Protein AF-A0A0C9YYK8-F1 (afdb_monomer)

Organism: NCBI:txid765257

Sequence (210 aa):
LQDVWISPSAGEMPQWLEDSAVHNGICVLLKCNQCCEEQWCLGVEADNMCQLFGIELCAVELVLQQSENSPFFLLLQHHHEAMQNLMGHWPTPLASTVHYANQASEALSLAKSLSGVSLMRELHWLEPVICSWPSDDLTDNEEDSSAFNKIRSPEEGVQELNEVLLGDVLEGDDTNDKEGEIEDQRVILPVVTLLWQLPHVRPTHNIHML

Nearest PDB structures (foldseek):
  6h2d-assembly1_R  TM=3.307E-01  e=6.887E+00  Aeromonas hydrophila subsp. hydrophila AL09-71

Mean predicted aligned error: 20.4 Å

Radius of gyration: 39.91 Å; Cα contacts (8 Å, |Δi|>4): 68; chains: 1; bounding box: 109×67×91 Å

Secondary structure (DSSP, 8-state):
------PPPSSPPPHHHH-HHHHHHHHHHHHHHHHHHHHHHHHHHHHHHHHHHHHHHHHHHHHHH-GGGGGGHHHHHHHHHHHHHHHTT---SSS-HHHHHHHHHHHHHHHHHHS--------PPPPP-------------------------------------TT-----------------------------PPP----PPP----

Solvent-accessible surface area (backbone atoms only — not comparable to full-atom values): 14316 Å² total; per-residue (Å²): 136,84,85,82,79,84,72,85,72,97,62,85,77,56,64,64,80,68,37,65,68,50,44,50,52,52,51,50,53,51,51,52,53,49,49,55,50,49,53,50,53,52,46,54,49,35,53,50,53,47,51,50,52,21,54,53,51,17,51,51,51,23,50,70,70,40,82,85,44,62,93,48,44,68,60,50,49,53,50,51,53,50,52,59,54,44,60,76,69,66,52,41,100,80,34,46,58,65,58,52,52,50,34,49,54,50,16,54,53,48,18,58,68,67,54,67,72,64,73,79,74,83,81,73,86,74,82,83,80,83,78,80,73,82,80,83,83,74,78,89,76,94,82,83,88,78,90,78,88,84,91,81,87,90,88,86,89,86,79,94,72,92,76,81,75,91,74,89,85,77,83,84,78,92,81,80,94,74,96,69,88,79,77,79,79,76,78,83,69,83,87,74,87,79,82,86,73,81,80,82,77,74,82,78,78,90,81,80,92,129

Structure (mmCIF, N/CA/C/O backbone):
data_AF-A0A0C9YYK8-F1
#
_entry.id   AF-A0A0C9YYK8-F1
#
loop_
_atom_site.group_PDB
_atom_site.id
_atom_site.type_symbol
_atom_site.label_atom_id
_atom_site.label_alt_id
_atom_site.label_comp_id
_atom_site.label_asym_id
_atom_site.label_entity_id
_atom_site.label_seq_id
_atom_site.pdbx_PDB_ins_code
_atom_site.Cartn_x
_atom_site.Cartn_y
_atom_site.Cartn_z
_atom_site.occupancy
_atom_site.B_iso_or_equiv
_atom_site.auth_seq_id
_atom_site.auth_comp_id
_atom_site.auth_asym_id
_atom_site.auth_atom_id
_atom_site.pdbx_PDB_model_num
ATOM 1 N N . LEU A 1 1 ? 32.207 -17.289 -1.094 1.00 64.12 1 LEU A N 1
ATOM 2 C CA . LEU A 1 1 ? 32.017 -16.515 -2.340 1.00 64.12 1 LEU A CA 1
ATOM 3 C C . LEU A 1 1 ? 33.017 -17.056 -3.345 1.00 64.12 1 LEU A C 1
ATOM 5 O O . LEU A 1 1 ? 34.185 -17.159 -2.995 1.00 64.12 1 LEU A O 1
ATOM 9 N N . GLN A 1 2 ? 32.548 -17.534 -4.495 1.00 53.50 2 GLN A N 1
ATOM 10 C CA . GLN A 1 2 ? 33.413 -18.079 -5.539 1.00 53.50 2 GLN A CA 1
ATOM 11 C C . GLN A 1 2 ? 33.757 -16.932 -6.491 1.00 53.50 2 GLN A C 1
ATOM 13 O O . GLN A 1 2 ? 32.860 -16.406 -7.147 1.00 53.50 2 GLN A O 1
ATOM 18 N N . ASP A 1 3 ? 35.025 -16.534 -6.550 1.00 74.31 3 ASP A N 1
ATOM 19 C CA . ASP A 1 3 ? 35.468 -15.527 -7.512 1.00 74.31 3 ASP A CA 1
ATOM 20 C C . ASP A 1 3 ? 35.415 -16.124 -8.922 1.00 74.31 3 ASP A C 1
ATOM 22 O O . ASP A 1 3 ? 36.097 -17.107 -9.233 1.00 74.31 3 ASP A O 1
ATOM 26 N N . VAL A 1 4 ? 34.568 -15.551 -9.776 1.00 73.94 4 VAL A N 1
ATOM 27 C CA . VAL A 1 4 ? 34.503 -15.899 -11.196 1.00 73.94 4 VAL A CA 1
ATOM 28 C C . VAL A 1 4 ? 35.597 -15.112 -11.910 1.00 73.94 4 VAL A C 1
ATOM 30 O O . VAL A 1 4 ? 35.447 -13.926 -12.196 1.00 73.94 4 VAL A O 1
ATOM 33 N N . TRP A 1 5 ? 36.723 -15.767 -12.181 1.00 71.62 5 TRP A N 1
ATOM 34 C CA . TRP A 1 5 ? 37.818 -15.177 -12.949 1.00 71.6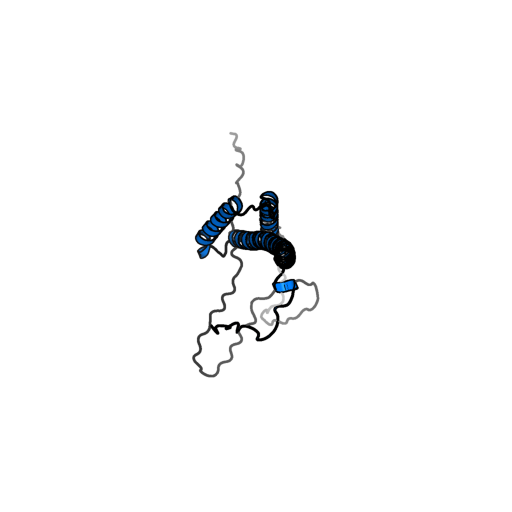2 5 TRP A CA 1
ATOM 35 C C . TRP A 1 5 ? 37.471 -15.202 -14.440 1.00 71.62 5 TRP A C 1
ATOM 37 O O . TRP A 1 5 ? 37.359 -16.272 -15.041 1.00 71.62 5 TRP A O 1
ATOM 47 N N . ILE A 1 6 ? 37.319 -14.028 -15.056 1.00 79.81 6 ILE A N 1
ATOM 48 C CA . ILE A 1 6 ? 37.138 -13.914 -16.507 1.00 79.81 6 ILE A CA 1
ATOM 49 C C . ILE A 1 6 ? 38.526 -14.009 -17.148 1.00 79.81 6 ILE A C 1
ATOM 51 O O . ILE A 1 6 ? 39.311 -13.064 -17.104 1.00 79.81 6 ILE A O 1
ATOM 55 N N . SER A 1 7 ? 38.863 -15.179 -17.693 1.00 79.62 7 SER A N 1
ATOM 56 C CA . SER A 1 7 ? 40.108 -15.360 -18.447 1.00 79.62 7 SER A CA 1
ATOM 57 C C . SER A 1 7 ? 39.962 -14.746 -19.848 1.00 79.62 7 SER A C 1
ATOM 59 O O . SER A 1 7 ? 38.932 -14.982 -20.485 1.00 79.62 7 SER A O 1
ATOM 61 N N . PRO A 1 8 ? 40.953 -13.987 -20.358 1.00 73.50 8 PRO A N 1
ATOM 62 C CA . PRO A 1 8 ? 40.907 -13.439 -21.712 1.00 73.50 8 PRO A CA 1
ATOM 63 C C . PRO A 1 8 ? 40.740 -14.554 -22.751 1.00 73.50 8 PRO A C 1
ATOM 65 O O . PRO A 1 8 ? 41.475 -15.543 -22.732 1.00 73.50 8 PRO A O 1
ATOM 68 N N . SER A 1 9 ? 39.779 -14.409 -23.664 1.00 75.56 9 SER A N 1
ATOM 69 C CA . SER A 1 9 ? 39.602 -15.354 -24.768 1.00 75.56 9 SER A CA 1
ATOM 70 C C . SER A 1 9 ? 40.755 -15.230 -25.763 1.00 75.56 9 SER A C 1
ATOM 72 O O . SER A 1 9 ? 41.094 -14.125 -26.173 1.00 75.56 9 SER A O 1
ATOM 74 N N . ALA A 1 10 ? 41.319 -16.352 -26.212 1.00 77.44 10 ALA A N 1
ATOM 75 C CA . ALA A 1 10 ? 42.445 -16.381 -27.154 1.00 77.44 10 ALA A CA 1
ATOM 76 C C . ALA A 1 10 ? 42.080 -16.033 -28.622 1.00 77.44 10 ALA A C 1
ATOM 78 O O . ALA A 1 10 ? 42.894 -16.254 -29.516 1.00 77.44 10 ALA A O 1
ATOM 79 N N . GLY A 1 11 ? 40.866 -15.538 -28.888 1.00 82.00 11 GLY A N 1
ATOM 80 C CA . GLY A 1 11 ? 40.361 -15.210 -30.228 1.00 82.00 11 GLY A CA 1
ATOM 81 C C . GLY A 1 11 ? 40.146 -13.710 -30.441 1.00 82.00 11 GLY A C 1
ATOM 82 O O . GLY A 1 11 ? 40.230 -12.929 -29.494 1.00 82.00 11 GLY A O 1
ATOM 83 N N . GLU A 1 12 ? 39.848 -13.319 -31.685 1.00 83.56 12 GLU A N 1
ATOM 84 C CA . GLU A 1 12 ? 39.420 -11.951 -32.005 1.00 83.56 12 GLU A CA 1
ATOM 85 C C . GLU A 1 12 ? 38.168 -11.583 -31.199 1.00 83.5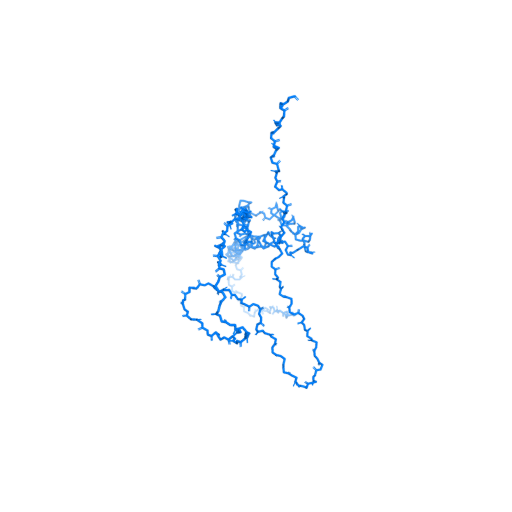6 12 GLU A C 1
ATOM 87 O O . GLU A 1 12 ? 37.235 -12.383 -31.062 1.00 83.56 12 GLU A O 1
ATOM 92 N N . MET A 1 13 ? 38.162 -10.374 -30.634 1.00 81.94 13 MET A N 1
ATOM 93 C CA . MET A 1 13 ? 37.038 -9.894 -29.843 1.00 81.94 13 MET A CA 1
ATOM 94 C C . MET A 1 13 ? 35.824 -9.692 -30.761 1.00 81.94 13 MET A C 1
ATOM 96 O O . MET A 1 13 ? 35.967 -9.099 -31.831 1.00 81.94 13 MET A O 1
ATOM 100 N N . PRO A 1 14 ? 34.623 -10.170 -30.391 1.00 84.94 14 PRO A N 1
ATOM 101 C CA . PRO A 1 14 ? 33.441 -9.934 -31.204 1.00 84.94 14 PRO A CA 1
ATOM 102 C C . PRO A 1 14 ? 33.202 -8.433 -31.401 1.00 84.94 14 PRO A C 1
ATOM 104 O O . PRO A 1 14 ? 33.268 -7.667 -30.442 1.00 84.94 14 PRO A O 1
ATOM 107 N N . GLN A 1 15 ? 32.839 -8.017 -32.617 1.00 80.69 15 GLN A N 1
ATOM 108 C CA . GLN A 1 15 ? 32.632 -6.596 -32.944 1.00 80.69 15 GLN A CA 1
ATOM 109 C C . GLN A 1 15 ? 31.575 -5.911 -32.062 1.00 80.69 15 GLN A C 1
ATOM 111 O O . GLN A 1 15 ? 31.699 -4.730 -31.766 1.00 80.69 15 GLN A O 1
ATOM 116 N N . TRP A 1 16 ? 30.564 -6.646 -31.583 1.00 82.75 16 TRP A N 1
ATOM 117 C CA . TRP A 1 16 ? 29.554 -6.111 -30.658 1.00 82.75 16 TRP A CA 1
ATOM 118 C C . TRP A 1 16 ? 30.108 -5.794 -29.259 1.00 82.75 16 TRP A C 1
ATOM 120 O O . TRP A 1 16 ? 29.496 -5.021 -28.525 1.00 82.75 16 TRP A O 1
ATOM 130 N N . LEU A 1 17 ? 31.239 -6.403 -28.890 1.00 81.81 17 LEU A N 1
ATOM 131 C CA . LEU A 1 17 ? 31.940 -6.181 -27.627 1.00 81.81 17 LEU A CA 1
ATOM 132 C C . LEU A 1 17 ? 33.029 -5.100 -27.762 1.00 81.81 17 LEU A C 1
ATOM 134 O O . LEU A 1 17 ? 33.383 -4.464 -26.775 1.00 81.81 17 LEU A O 1
ATOM 138 N N . GLU A 1 18 ? 33.538 -4.876 -28.977 1.00 87.44 18 GLU A N 1
ATOM 139 C CA . GLU A 1 18 ? 34.522 -3.831 -29.288 1.00 87.44 18 GLU A CA 1
ATOM 140 C C . GLU A 1 18 ? 33.872 -2.470 -29.597 1.00 87.44 18 GLU A C 1
ATOM 142 O O . GLU A 1 18 ? 34.389 -1.425 -29.196 1.00 87.44 18 GLU A O 1
ATOM 147 N N . ASP A 1 19 ? 32.718 -2.461 -30.273 1.00 92.56 19 ASP A N 1
ATOM 148 C CA . ASP A 1 19 ? 32.016 -1.229 -30.625 1.00 92.56 19 ASP A CA 1
ATOM 149 C C . ASP A 1 19 ? 31.323 -0.602 -29.404 1.00 92.56 19 ASP A C 1
ATOM 151 O O . ASP A 1 19 ? 30.290 -1.066 -28.909 1.00 92.56 19 ASP A O 1
ATOM 155 N N . SER A 1 20 ? 31.872 0.528 -28.955 1.00 91.38 20 SER A N 1
ATOM 156 C CA . SER A 1 20 ? 31.316 1.324 -27.858 1.00 91.38 20 SER A CA 1
ATOM 157 C C . SER A 1 20 ? 29.855 1.744 -28.074 1.00 91.38 20 SER A C 1
ATOM 159 O O . SER A 1 20 ? 29.106 1.849 -27.103 1.00 91.38 20 SER A O 1
ATOM 161 N N . ALA A 1 21 ? 29.415 1.960 -29.319 1.00 94.25 21 ALA A N 1
ATOM 162 C CA . ALA A 1 21 ? 28.035 2.322 -29.622 1.00 94.25 21 ALA A CA 1
ATOM 163 C C . ALA A 1 21 ? 27.086 1.139 -29.394 1.00 94.25 21 ALA A C 1
ATOM 165 O O . ALA A 1 21 ? 26.013 1.323 -28.816 1.00 94.25 21 ALA A O 1
ATOM 166 N N . VAL A 1 22 ? 27.502 -0.076 -29.772 1.00 92.75 22 VAL A N 1
ATOM 167 C CA . VAL A 1 22 ? 26.740 -1.308 -29.518 1.00 92.75 22 VAL A CA 1
ATOM 168 C C . VAL A 1 22 ? 26.657 -1.581 -28.019 1.00 92.75 22 VAL A C 1
ATOM 170 O O . VAL A 1 22 ? 25.561 -1.804 -27.502 1.00 92.75 22 VAL A O 1
ATOM 173 N N . HIS A 1 23 ? 27.775 -1.467 -27.297 1.00 91.62 23 HIS A N 1
ATOM 174 C CA . HIS A 1 23 ? 27.793 -1.621 -25.842 1.00 91.62 23 HIS A CA 1
ATOM 175 C C . HIS A 1 23 ? 26.871 -0.606 -25.151 1.00 91.62 23 HIS A C 1
ATOM 177 O O . HIS A 1 23 ? 26.051 -0.974 -24.310 1.00 91.62 23 HIS A O 1
ATOM 183 N N . ASN A 1 24 ? 26.937 0.667 -25.552 1.00 94.62 24 ASN A N 1
ATOM 184 C CA . ASN A 1 24 ? 26.049 1.702 -25.027 1.00 94.62 24 ASN A CA 1
ATOM 185 C C . ASN A 1 24 ? 24.577 1.395 -25.325 1.00 94.62 24 ASN A C 1
ATOM 187 O O . ASN A 1 24 ? 23.742 1.546 -24.435 1.00 94.62 24 ASN A O 1
ATOM 191 N N . GLY A 1 25 ? 24.257 0.919 -26.532 1.00 95.56 25 GLY A N 1
ATOM 192 C CA . GLY A 1 25 ? 22.906 0.489 -26.895 1.00 95.56 25 GLY A CA 1
ATOM 193 C C . GLY A 1 25 ? 22.384 -0.637 -25.998 1.00 95.56 25 GLY A C 1
ATOM 194 O O . GLY A 1 25 ? 21.277 -0.533 -25.468 1.00 95.56 25 GLY A O 1
ATOM 195 N N . ILE A 1 26 ? 23.199 -1.671 -25.757 1.00 93.50 26 ILE A N 1
ATOM 196 C CA . ILE A 1 26 ? 22.863 -2.784 -24.853 1.00 93.50 26 ILE A CA 1
ATOM 197 C C . ILE A 1 26 ? 22.661 -2.271 -23.423 1.00 93.50 26 ILE A C 1
ATOM 199 O O . ILE A 1 26 ? 21.654 -2.587 -22.793 1.00 93.50 26 ILE A O 1
ATOM 203 N N . CYS A 1 27 ? 23.574 -1.441 -22.912 1.00 94.25 27 CYS A N 1
ATOM 204 C CA . CYS A 1 27 ? 23.451 -0.873 -21.571 1.00 94.25 27 CYS A CA 1
ATOM 205 C C . CYS A 1 27 ? 22.190 -0.019 -21.409 1.00 94.25 27 CYS A C 1
ATOM 207 O O . CYS A 1 27 ? 21.541 -0.096 -20.368 1.00 94.25 27 CYS A O 1
ATOM 209 N N . VAL A 1 28 ? 21.840 0.800 -22.405 1.00 97.69 28 VAL A N 1
ATOM 210 C CA . VAL A 1 28 ? 20.614 1.611 -22.376 1.00 97.69 28 VAL A CA 1
ATOM 211 C C . VAL A 1 28 ? 19.382 0.712 -22.362 1.00 97.69 28 VAL A C 1
ATOM 213 O O . VAL A 1 28 ? 18.516 0.912 -21.516 1.00 97.69 28 VAL A O 1
ATOM 216 N N . LEU A 1 29 ? 19.328 -0.312 -23.220 1.00 97.44 29 LEU A N 1
ATOM 217 C CA . LEU A 1 29 ? 18.216 -1.264 -23.251 1.00 97.44 29 LEU A CA 1
ATOM 218 C C . LEU A 1 29 ? 18.038 -1.978 -21.902 1.00 97.44 29 LEU A C 1
ATOM 220 O O . LEU A 1 29 ? 16.928 -2.036 -21.379 1.00 97.44 29 LEU A O 1
ATOM 224 N N . LEU A 1 30 ? 19.129 -2.478 -21.315 1.00 97.25 30 LEU A N 1
ATOM 225 C CA . LEU A 1 30 ? 19.094 -3.141 -20.009 1.00 97.25 30 LEU A CA 1
ATOM 226 C C . LEU A 1 30 ? 18.636 -2.189 -18.898 1.00 97.25 30 LEU A C 1
ATOM 228 O O . LEU A 1 30 ? 17.808 -2.574 -18.078 1.00 97.25 30 LEU A O 1
ATOM 232 N N . LYS A 1 31 ? 19.106 -0.935 -18.902 1.00 97.62 31 LYS A N 1
ATOM 233 C CA . LYS A 1 31 ? 18.651 0.090 -17.949 1.00 97.62 31 LYS A CA 1
ATOM 234 C C . LYS A 1 31 ? 17.166 0.405 -18.101 1.00 97.62 31 LYS A C 1
ATOM 236 O O . LYS A 1 31 ? 16.489 0.581 -17.094 1.00 97.62 31 LYS A O 1
ATOM 241 N N . CYS A 1 32 ? 16.656 0.478 -19.330 1.00 97.81 32 CYS A N 1
ATOM 242 C CA . CYS A 1 32 ? 15.228 0.668 -19.575 1.00 97.81 32 CYS A CA 1
ATOM 243 C C . CYS A 1 32 ? 14.413 -0.499 -19.009 1.00 97.81 32 CYS A C 1
ATOM 245 O O . CYS A 1 32 ? 13.467 -0.258 -18.266 1.00 97.81 32 CYS A O 1
ATOM 247 N N . ASN A 1 33 ? 14.819 -1.740 -19.289 1.00 97.88 33 ASN A N 1
ATOM 248 C CA . ASN A 1 33 ? 14.138 -2.927 -18.768 1.00 97.88 33 ASN A CA 1
ATOM 249 C C . ASN A 1 33 ? 14.149 -2.961 -17.235 1.00 97.88 33 ASN A C 1
ATOM 251 O O . ASN A 1 33 ? 13.101 -3.151 -16.626 1.00 97.88 33 ASN A O 1
ATOM 255 N N . GLN A 1 34 ? 15.305 -2.700 -16.621 1.00 97.88 34 GLN A N 1
ATOM 256 C CA . GLN A 1 34 ? 15.437 -2.656 -15.167 1.00 97.88 34 GLN A CA 1
ATOM 257 C C . GLN A 1 34 ? 14.584 -1.543 -14.547 1.00 97.88 34 GLN A C 1
ATOM 259 O O . GLN A 1 34 ? 13.977 -1.746 -13.505 1.00 97.88 34 GLN A O 1
ATOM 264 N N . CYS A 1 35 ? 14.497 -0.373 -15.186 1.00 97.75 35 CYS A N 1
ATOM 265 C CA . CYS A 1 35 ? 13.631 0.711 -14.722 1.00 97.75 35 CYS A CA 1
ATOM 266 C C . CYS A 1 35 ? 12.151 0.302 -14.748 1.00 97.75 35 CYS A C 1
ATOM 268 O O . CYS A 1 35 ? 11.425 0.582 -13.798 1.00 97.75 35 CYS A O 1
ATOM 270 N N . CYS A 1 36 ? 11.704 -0.386 -15.803 1.00 97.12 36 CYS A N 1
ATOM 271 C CA . CYS A 1 36 ? 10.336 -0.900 -15.883 1.00 97.12 36 CYS A CA 1
ATOM 272 C C . CYS A 1 36 ? 10.049 -1.960 -14.812 1.00 97.12 36 CYS A C 1
ATOM 274 O O . CYS A 1 36 ? 8.990 -1.920 -14.190 1.00 97.12 36 CYS A O 1
ATOM 276 N N . GLU A 1 37 ? 10.985 -2.884 -14.590 1.00 98.19 37 GLU A N 1
ATOM 277 C CA . GLU A 1 37 ? 10.879 -3.896 -13.537 1.00 98.19 37 GLU A CA 1
ATOM 278 C C . GLU A 1 37 ? 10.807 -3.248 -12.151 1.00 98.19 37 GLU A C 1
ATOM 280 O O . GLU A 1 37 ? 9.889 -3.533 -11.391 1.00 98.19 37 GLU A O 1
ATOM 285 N N . GLU A 1 38 ? 11.704 -2.306 -11.859 1.00 97.50 38 GLU A N 1
ATOM 286 C CA . GLU A 1 38 ? 11.733 -1.591 -10.583 1.00 97.50 38 GLU A CA 1
ATOM 287 C C . GLU A 1 38 ? 10.440 -0.802 -10.349 1.00 97.50 38 GLU A C 1
ATOM 289 O O . GLU A 1 38 ? 9.871 -0.854 -9.265 1.00 97.50 38 GLU A O 1
ATOM 294 N N . GLN A 1 39 ? 9.921 -0.109 -11.367 1.00 96.81 39 GLN A N 1
ATOM 295 C CA . GLN A 1 39 ? 8.640 0.596 -11.258 1.00 96.81 39 GLN A CA 1
ATOM 296 C C . GLN A 1 39 ? 7.486 -0.350 -10.932 1.00 96.81 39 GLN A C 1
ATOM 298 O O . GLN A 1 39 ? 6.625 -0.008 -10.121 1.00 96.81 39 GLN A O 1
ATOM 303 N N . TRP A 1 40 ? 7.464 -1.528 -11.553 1.00 97.38 40 TRP A N 1
ATOM 304 C CA . TRP A 1 40 ? 6.453 -2.535 -11.269 1.00 97.38 40 TRP A CA 1
ATOM 305 C C . TRP A 1 40 ? 6.590 -3.076 -9.840 1.00 97.38 40 TRP A C 1
ATOM 307 O O . TRP A 1 40 ? 5.605 -3.083 -9.103 1.00 97.38 40 TRP A O 1
ATOM 317 N N . CYS A 1 41 ? 7.805 -3.438 -9.419 1.00 97.69 41 CYS A N 1
ATOM 318 C CA . CYS A 1 41 ? 8.092 -3.903 -8.061 1.00 97.69 41 CYS A CA 1
ATOM 319 C C . CYS A 1 41 ? 7.698 -2.863 -7.005 1.00 97.69 41 CYS A C 1
ATOM 321 O O . CYS A 1 41 ? 7.033 -3.202 -6.031 1.00 97.69 41 CYS A O 1
ATOM 323 N N . LEU A 1 42 ? 8.045 -1.590 -7.217 1.00 96.75 42 LEU A N 1
ATOM 324 C CA . LEU A 1 42 ? 7.675 -0.497 -6.317 1.00 96.75 42 LEU A CA 1
ATOM 325 C C . LEU A 1 42 ? 6.160 -0.279 -6.258 1.00 96.75 42 LEU A C 1
ATOM 327 O O . LEU A 1 42 ? 5.644 0.077 -5.202 1.00 96.75 42 LEU A O 1
ATOM 331 N N . GLY A 1 43 ? 5.449 -0.483 -7.371 1.00 96.25 43 GLY A N 1
ATOM 332 C CA . GLY A 1 43 ? 3.986 -0.438 -7.398 1.00 96.25 43 GLY A CA 1
ATOM 333 C C . GLY A 1 43 ? 3.374 -1.527 -6.521 1.00 96.25 43 GLY A C 1
ATOM 334 O O . GLY A 1 43 ? 2.578 -1.227 -5.637 1.00 96.25 43 GLY A O 1
ATOM 335 N N . VAL A 1 44 ? 3.819 -2.772 -6.707 1.00 96.88 44 VAL A N 1
ATOM 336 C CA . VAL A 1 44 ? 3.381 -3.916 -5.890 1.00 96.88 44 VAL A CA 1
ATOM 337 C C . VAL A 1 44 ? 3.701 -3.696 -4.410 1.00 96.88 44 VAL A C 1
ATOM 339 O O . VAL A 1 44 ? 2.859 -3.949 -3.554 1.00 96.88 44 VAL A O 1
ATOM 342 N N . GLU A 1 45 ? 4.894 -3.191 -4.096 1.00 97.06 45 GLU A N 1
ATOM 343 C CA . GLU A 1 45 ? 5.292 -2.911 -2.716 1.00 97.06 45 GLU A CA 1
ATOM 344 C C . GLU A 1 45 ? 4.430 -1.811 -2.083 1.00 97.06 45 GLU A C 1
ATOM 346 O O . GLU A 1 45 ? 4.006 -1.939 -0.937 1.00 97.06 45 GLU A O 1
ATOM 351 N N . ALA A 1 46 ? 4.113 -0.749 -2.828 1.00 95.06 46 ALA A N 1
ATOM 352 C CA . ALA A 1 46 ? 3.247 0.322 -2.344 1.00 95.06 46 ALA A CA 1
ATOM 353 C C . ALA A 1 46 ? 1.831 -0.186 -2.013 1.00 95.06 46 ALA A C 1
ATOM 355 O O . ALA A 1 46 ? 1.284 0.172 -0.965 1.00 95.06 46 ALA A O 1
ATOM 356 N N . ASP A 1 47 ? 1.270 -1.051 -2.862 1.00 94.25 47 ASP A N 1
ATOM 357 C CA . ASP A 1 47 ? -0.033 -1.684 -2.633 1.00 94.25 47 ASP A CA 1
ATOM 358 C C . ASP A 1 47 ? 0.004 -2.614 -1.412 1.00 94.25 47 ASP A C 1
ATOM 360 O O . ASP A 1 47 ? -0.868 -2.532 -0.541 1.00 94.25 47 ASP A O 1
ATOM 364 N N . ASN A 1 48 ? 1.048 -3.444 -1.296 1.00 95.00 48 ASN A N 1
ATOM 365 C CA . ASN A 1 48 ? 1.250 -4.340 -0.155 1.00 95.00 48 ASN A CA 1
ATOM 366 C C . ASN A 1 48 ? 1.333 -3.564 1.162 1.00 95.00 48 ASN A C 1
ATOM 368 O O . ASN A 1 48 ? 0.664 -3.918 2.132 1.00 95.00 48 ASN A O 1
ATOM 372 N N . MET A 1 49 ? 2.117 -2.485 1.198 1.00 93.94 49 MET A N 1
ATOM 373 C CA . MET A 1 49 ? 2.268 -1.642 2.385 1.00 93.94 49 MET A CA 1
ATOM 374 C C . MET A 1 49 ? 0.941 -1.004 2.803 1.00 93.94 49 MET A C 1
ATOM 376 O O . MET A 1 49 ? 0.613 -0.979 3.991 1.00 93.94 49 MET A O 1
ATOM 380 N N . CYS A 1 50 ? 0.140 -0.539 1.840 1.00 92.94 50 CYS A N 1
ATOM 381 C CA . CYS A 1 50 ? -1.178 0.021 2.126 1.00 92.94 50 CYS A CA 1
ATOM 382 C C . CYS A 1 50 ? -2.144 -1.051 2.657 1.00 92.94 50 CYS A C 1
ATOM 384 O O . CYS A 1 50 ? -2.830 -0.836 3.659 1.00 92.94 50 CYS A O 1
ATOM 386 N N . GLN A 1 51 ? -2.156 -2.235 2.043 1.00 94.00 51 GLN A N 1
ATOM 387 C CA . GLN A 1 51 ? -2.999 -3.343 2.479 1.00 94.00 51 GLN A CA 1
ATOM 388 C C . GLN A 1 51 ? -2.637 -3.815 3.893 1.00 94.00 51 GLN A C 1
ATOM 390 O O . GLN A 1 51 ? -3.527 -3.938 4.740 1.00 94.00 51 GLN A O 1
ATOM 395 N N . LEU A 1 52 ? -1.345 -4.044 4.155 1.00 94.88 52 LEU A N 1
ATOM 396 C CA . LEU A 1 52 ? -0.833 -4.466 5.459 1.00 94.88 52 LEU A CA 1
ATOM 397 C C . LEU A 1 52 ? -1.190 -3.457 6.547 1.00 94.88 52 LEU A C 1
ATOM 399 O O . LEU A 1 52 ? -1.719 -3.860 7.580 1.00 94.88 52 LEU A O 1
ATOM 403 N N . PHE A 1 53 ? -1.009 -2.159 6.279 1.00 94.94 53 PHE A N 1
ATOM 404 C CA . PHE A 1 53 ? -1.417 -1.095 7.196 1.00 94.94 53 PHE A CA 1
ATOM 405 C C . PHE A 1 53 ? -2.893 -1.217 7.599 1.00 94.94 53 PHE A C 1
ATOM 407 O O . PHE A 1 53 ? -3.223 -1.145 8.779 1.00 94.94 53 PHE A O 1
ATOM 414 N N . GLY A 1 54 ? -3.791 -1.444 6.637 1.00 95.00 54 GLY A N 1
ATOM 415 C CA . GLY A 1 54 ? -5.214 -1.601 6.935 1.00 95.00 54 GLY A CA 1
ATOM 416 C C . GLY A 1 54 ? -5.553 -2.834 7.754 1.00 95.00 54 GLY A C 1
ATOM 417 O O . GLY A 1 54 ? -6.360 -2.755 8.678 1.00 95.00 54 GLY A O 1
ATOM 418 N N . ILE A 1 55 ? -4.944 -3.972 7.418 1.00 95.94 55 ILE A N 1
ATOM 419 C CA . ILE A 1 55 ? -5.154 -5.231 8.141 1.00 95.94 55 ILE A CA 1
ATOM 420 C C . ILE A 1 55 ? -4.683 -5.083 9.587 1.00 95.94 55 ILE A C 1
ATOM 422 O O . ILE A 1 55 ? -5.408 -5.439 10.515 1.00 95.94 55 ILE A O 1
ATOM 426 N N . GLU A 1 56 ? -3.489 -4.529 9.778 1.00 95.81 56 GLU A N 1
ATOM 427 C CA . GLU A 1 56 ? -2.888 -4.347 11.093 1.00 95.81 56 GLU A CA 1
ATOM 428 C C . GLU A 1 56 ? -3.680 -3.347 11.940 1.00 95.81 56 GLU A C 1
ATOM 430 O O . GLU A 1 56 ? -4.023 -3.640 13.088 1.00 95.81 56 GLU A O 1
ATOM 435 N N . LEU A 1 57 ? -4.077 -2.215 11.351 1.00 95.31 57 LEU A N 1
ATOM 436 C CA . LEU A 1 57 ? -4.923 -1.236 12.024 1.00 95.31 57 LEU A CA 1
ATOM 437 C C . LEU A 1 57 ? -6.278 -1.833 12.416 1.00 95.31 57 LEU A C 1
ATOM 439 O O . LEU A 1 57 ? -6.723 -1.641 13.545 1.00 95.31 57 LEU A O 1
ATOM 443 N N . CYS A 1 58 ? -6.908 -2.598 11.522 1.00 95.25 58 CYS A N 1
ATOM 444 C CA . CYS A 1 58 ? -8.174 -3.272 11.803 1.00 95.25 58 CYS A CA 1
ATOM 445 C C . CYS A 1 58 ? -8.039 -4.256 12.969 1.00 95.25 58 CYS A C 1
ATOM 447 O O . CYS A 1 58 ? -8.920 -4.313 13.826 1.00 95.25 58 CYS A O 1
ATOM 449 N N . ALA A 1 59 ? -6.955 -5.034 13.008 1.00 94.56 59 ALA A N 1
ATOM 450 C CA . ALA A 1 59 ? -6.709 -5.989 14.081 1.00 94.56 59 ALA A CA 1
ATOM 451 C C . ALA A 1 59 ? -6.542 -5.278 15.431 1.00 94.56 59 ALA A C 1
ATOM 453 O O . ALA A 1 59 ? -7.173 -5.665 16.413 1.00 94.56 59 ALA A O 1
ATOM 454 N N . VAL A 1 60 ? -5.749 -4.205 15.478 1.00 93.88 60 VAL A N 1
ATOM 455 C CA . VAL A 1 60 ? -5.529 -3.425 16.705 1.00 93.88 60 VAL A CA 1
ATOM 456 C C . VAL A 1 60 ? -6.824 -2.774 17.185 1.00 93.88 60 VAL A C 1
ATOM 458 O O . VAL A 1 60 ? -7.161 -2.888 18.360 1.00 93.88 60 VAL A O 1
ATOM 461 N N . GLU A 1 61 ? -7.584 -2.157 16.281 1.00 93.25 61 GLU A N 1
ATOM 462 C CA . GLU A 1 61 ? -8.885 -1.551 16.584 1.00 93.25 61 GLU A CA 1
ATOM 463 C C . GLU A 1 61 ? -9.898 -2.572 17.107 1.00 93.25 61 GLU A C 1
ATOM 465 O O . GLU A 1 61 ? -10.616 -2.309 18.071 1.00 93.25 61 GLU A O 1
ATOM 470 N N . LEU A 1 62 ? -9.934 -3.766 16.517 1.00 92.50 62 LEU A N 1
ATOM 471 C CA . LEU A 1 62 ? -10.814 -4.842 16.963 1.00 92.50 62 LEU A CA 1
ATOM 472 C C . LEU A 1 62 ? -10.477 -5.293 18.385 1.00 92.50 62 LEU A C 1
ATOM 474 O O . LEU A 1 62 ? -11.371 -5.424 19.220 1.00 92.50 62 LEU A O 1
ATOM 478 N N . VAL A 1 63 ? -9.192 -5.496 18.673 1.00 91.88 63 VAL A N 1
ATOM 479 C CA . VAL A 1 63 ? -8.727 -5.943 19.992 1.00 91.88 63 VAL A CA 1
ATOM 480 C C . VAL A 1 63 ? -8.943 -4.851 21.045 1.00 91.88 63 VAL A C 1
ATOM 482 O O . VAL A 1 63 ? -9.340 -5.168 22.166 1.00 91.88 63 VAL A O 1
ATOM 485 N N . LEU A 1 64 ? -8.755 -3.572 20.691 1.00 90.00 64 LEU A N 1
ATOM 486 C CA . LEU A 1 64 ? -9.042 -2.427 21.567 1.00 90.00 64 LEU A CA 1
ATOM 487 C C . LEU A 1 64 ? -10.535 -2.294 21.908 1.00 90.00 64 LEU A C 1
ATOM 489 O O . LEU A 1 64 ? -10.868 -1.824 22.995 1.00 90.00 64 LEU A O 1
ATOM 493 N N . GLN A 1 65 ? -11.434 -2.712 21.012 1.00 87.62 65 GLN A N 1
ATOM 494 C CA . GLN A 1 65 ? -12.883 -2.701 21.253 1.00 87.62 65 GLN A CA 1
ATOM 495 C C . GLN A 1 65 ? -13.358 -3.839 22.172 1.00 87.62 65 GLN A C 1
ATOM 497 O O . GLN A 1 65 ? -14.466 -3.772 22.704 1.00 87.62 65 GLN A O 1
ATOM 502 N N . GLN A 1 66 ? -12.539 -4.870 22.387 1.00 84.25 66 GLN A N 1
ATOM 503 C CA . GLN A 1 66 ? -12.863 -6.005 23.249 1.00 84.25 66 GLN A CA 1
ATOM 504 C C . GLN A 1 66 ? -12.356 -5.766 24.679 1.00 84.25 66 GLN A C 1
ATOM 506 O O . GLN A 1 66 ? -11.156 -5.634 24.922 1.00 84.25 66 GLN A O 1
ATOM 511 N N . SER A 1 67 ? -13.265 -5.773 25.661 1.00 68.31 67 SER A N 1
ATOM 512 C CA . SER A 1 67 ? -12.940 -5.539 27.080 1.00 68.31 67 SER A CA 1
ATOM 513 C C . SER A 1 67 ? -12.043 -6.611 27.710 1.00 68.31 67 SER A C 1
ATOM 515 O O . SER A 1 67 ? -11.471 -6.391 28.776 1.00 68.31 67 SER A O 1
ATOM 517 N N . GLU A 1 68 ? -11.909 -7.768 27.063 1.00 73.38 68 GLU A N 1
ATOM 518 C CA . GLU A 1 68 ? -11.121 -8.910 27.541 1.00 73.38 68 GLU A CA 1
ATOM 519 C C . GLU A 1 68 ? -9.603 -8.660 27.465 1.00 73.38 68 GLU A C 1
ATOM 521 O O . GLU A 1 68 ? -8.836 -9.243 28.230 1.00 73.38 68 GLU A O 1
ATOM 526 N N . ASN A 1 69 ? -9.152 -7.718 26.628 1.00 72.88 69 ASN A N 1
ATOM 527 C CA . ASN A 1 69 ? -7.728 -7.467 26.369 1.00 72.88 69 ASN A CA 1
ATOM 528 C C . ASN A 1 69 ? -7.094 -6.403 27.284 1.00 72.88 69 ASN A C 1
ATOM 530 O O . ASN A 1 69 ? -6.057 -5.818 26.958 1.00 72.88 69 ASN A O 1
ATOM 534 N N . SER A 1 70 ? -7.671 -6.188 28.471 1.00 73.06 70 SER A N 1
ATOM 535 C CA . SER A 1 70 ? -7.194 -5.219 29.468 1.00 73.06 70 SER A CA 1
ATOM 536 C C . SER A 1 70 ? -5.679 -5.242 29.763 1.00 73.06 70 SER A C 1
ATOM 538 O O . SER A 1 70 ? -5.123 -4.145 29.872 1.00 73.06 70 SER A O 1
ATOM 540 N N . PRO A 1 71 ? -4.968 -6.390 29.868 1.00 86.69 71 PRO A N 1
ATOM 541 C CA . PRO A 1 71 ? -3.536 -6.365 30.187 1.00 86.69 71 PRO A CA 1
ATOM 542 C C . PRO A 1 71 ? -2.656 -5.819 29.051 1.00 86.69 71 PRO A C 1
ATOM 544 O O . PRO A 1 71 ? -1.552 -5.346 29.315 1.00 86.69 71 PRO A O 1
ATOM 547 N N . PHE A 1 72 ? -3.133 -5.845 27.802 1.00 88.06 72 PHE A N 1
ATOM 548 C CA . PHE A 1 72 ? -2.385 -5.368 26.632 1.00 88.06 72 PHE A CA 1
ATOM 549 C C . PHE A 1 72 ? -2.813 -3.978 26.166 1.00 88.06 72 PHE A C 1
ATOM 551 O O . PHE A 1 72 ? -2.211 -3.440 25.240 1.00 88.06 72 PHE A O 1
ATOM 558 N N . PHE A 1 73 ? -3.813 -3.375 26.815 1.00 90.00 73 PHE A N 1
ATOM 559 C CA . PHE A 1 73 ? -4.421 -2.121 26.378 1.00 90.00 73 PHE A CA 1
ATOM 560 C C . PHE A 1 73 ? -3.394 -1.012 26.118 1.00 90.00 73 PHE A C 1
ATOM 562 O O . PHE A 1 73 ? -3.395 -0.414 25.049 1.00 90.00 73 PHE A O 1
ATOM 569 N N . LEU A 1 74 ? -2.467 -0.780 27.055 1.00 92.12 74 LEU A N 1
ATOM 570 C CA . LEU A 1 74 ? -1.459 0.276 26.916 1.00 92.12 74 LEU A CA 1
ATOM 571 C C . LEU A 1 74 ? -0.508 0.012 25.738 1.00 92.12 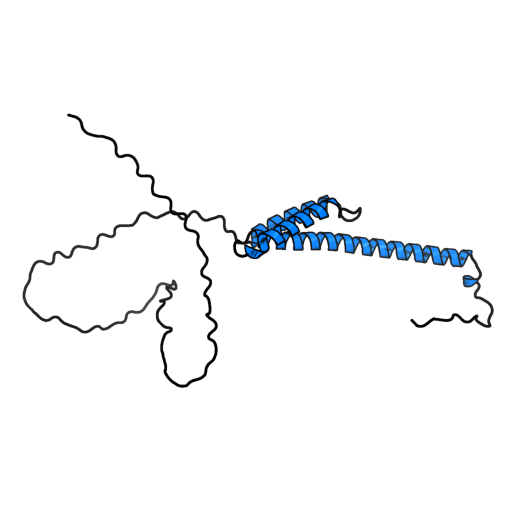74 LEU A C 1
ATOM 573 O O . LEU A 1 74 ? -0.163 0.936 25.003 1.00 92.12 74 LEU A O 1
ATOM 577 N N . LEU A 1 75 ? -0.113 -1.248 25.530 1.00 93.81 75 LEU A N 1
ATOM 578 C CA . LEU A 1 75 ? 0.746 -1.635 24.411 1.00 93.81 75 LEU A CA 1
ATOM 579 C C . LEU A 1 75 ? 0.024 -1.452 23.071 1.00 93.81 75 LEU A C 1
ATOM 581 O O . LEU A 1 75 ? 0.599 -0.898 22.137 1.00 93.81 75 LEU A O 1
ATOM 585 N N . LEU A 1 76 ? -1.237 -1.879 22.994 1.00 93.44 76 LEU A N 1
ATOM 586 C CA . LEU A 1 76 ? -2.079 -1.729 21.809 1.00 93.44 76 LEU A CA 1
ATOM 587 C C . LEU A 1 76 ? -2.356 -0.260 21.497 1.00 93.44 76 LEU A C 1
ATOM 589 O O . LEU A 1 76 ? -2.312 0.128 20.335 1.00 93.44 76 LEU A O 1
ATOM 593 N N . GLN A 1 77 ? -2.574 0.568 22.519 1.00 93.56 77 GLN A N 1
ATOM 594 C CA . GLN A 1 77 ? -2.750 2.005 22.350 1.00 93.56 77 GLN A CA 1
ATOM 595 C C . GLN A 1 77 ? -1.479 2.661 21.798 1.00 93.56 77 GLN A C 1
ATOM 597 O O . GLN A 1 77 ? -1.549 3.403 20.823 1.00 93.56 77 GLN A O 1
ATOM 602 N N . HIS A 1 78 ? -0.310 2.348 22.362 1.00 94.69 78 HIS A N 1
ATOM 603 C CA . HIS A 1 78 ? 0.958 2.852 21.835 1.00 94.69 78 HIS A CA 1
ATOM 604 C C . HIS A 1 78 ? 1.188 2.393 20.388 1.00 94.69 78 HIS A C 1
ATOM 606 O O . HIS A 1 78 ? 1.633 3.169 19.544 1.00 94.69 78 HIS A O 1
ATOM 612 N N . HIS A 1 79 ? 0.870 1.133 20.085 1.00 94.25 79 HIS A N 1
ATOM 613 C CA . HIS A 1 79 ? 0.972 0.600 18.731 1.00 94.25 79 HIS A CA 1
ATOM 614 C C . HIS A 1 79 ? 0.030 1.322 17.758 1.00 94.25 79 HIS A C 1
ATOM 616 O O . HIS A 1 79 ? 0.438 1.711 16.666 1.00 94.25 79 HIS A O 1
ATOM 622 N N . HIS A 1 80 ? -1.206 1.576 18.180 1.00 94.06 80 HIS A N 1
ATOM 623 C CA . HIS A 1 80 ? -2.182 2.346 17.423 1.00 94.06 80 HIS A CA 1
ATOM 624 C C . HIS A 1 80 ? -1.689 3.769 17.116 1.00 94.06 80 HIS A C 1
ATOM 626 O O . HIS A 1 80 ? -1.708 4.196 15.963 1.00 94.06 80 HIS A O 1
ATOM 632 N N . GLU A 1 81 ? -1.167 4.480 18.117 1.00 94.44 81 GLU A N 1
ATOM 633 C CA . GLU A 1 81 ? -0.581 5.815 17.942 1.00 94.44 81 GLU A CA 1
ATOM 634 C C . GLU A 1 81 ? 0.640 5.785 17.006 1.00 94.44 81 GLU A C 1
ATOM 636 O O . GLU A 1 81 ? 0.794 6.656 16.148 1.00 94.44 81 GLU A O 1
ATOM 641 N N . ALA A 1 82 ? 1.490 4.758 17.110 1.00 93.75 82 ALA A N 1
ATOM 642 C CA . ALA A 1 82 ? 2.616 4.566 16.201 1.00 93.75 82 ALA A CA 1
ATOM 643 C C . ALA A 1 82 ? 2.151 4.380 14.747 1.00 93.75 82 ALA A C 1
ATOM 645 O O . ALA A 1 82 ? 2.681 5.044 13.858 1.00 93.75 82 ALA A O 1
ATOM 646 N N . MET A 1 83 ? 1.127 3.558 14.498 1.00 92.06 83 MET A N 1
ATOM 647 C CA . MET A 1 83 ? 0.544 3.390 13.161 1.00 92.06 83 MET A CA 1
ATOM 648 C C . MET A 1 83 ? -0.049 4.694 12.615 1.00 92.06 83 MET A C 1
ATOM 650 O O . MET A 1 83 ? 0.167 5.030 11.449 1.00 92.06 83 MET A O 1
ATOM 654 N N . GLN A 1 84 ? -0.739 5.477 13.450 1.00 90.50 84 GLN A N 1
ATOM 655 C CA . GLN A 1 84 ? -1.253 6.790 13.045 1.00 90.50 84 GLN A CA 1
ATOM 656 C C . GLN A 1 84 ? -0.129 7.764 12.672 1.00 90.50 84 GLN A C 1
ATOM 658 O O . GLN A 1 84 ? -0.256 8.510 11.701 1.00 90.50 84 GLN A O 1
ATOM 663 N N . ASN A 1 85 ? 0.993 7.733 13.394 1.00 91.56 85 ASN A N 1
ATOM 664 C CA . ASN A 1 85 ? 2.171 8.522 13.043 1.00 91.56 85 ASN A CA 1
ATOM 665 C C . ASN A 1 85 ? 2.797 8.050 11.721 1.00 91.56 85 ASN A C 1
ATOM 667 O O . ASN A 1 85 ? 3.164 8.878 10.886 1.00 91.56 85 ASN A O 1
ATOM 671 N N . LEU A 1 86 ? 2.885 6.733 11.495 1.00 88.12 86 LEU A N 1
ATOM 672 C CA . LEU A 1 86 ? 3.418 6.158 10.253 1.00 88.12 86 LEU A CA 1
ATOM 673 C C . LEU A 1 86 ? 2.600 6.588 9.029 1.00 88.12 86 LEU A C 1
ATOM 675 O O . LEU A 1 86 ? 3.186 6.936 8.004 1.00 88.12 86 LEU A O 1
ATOM 679 N N . MET A 1 87 ? 1.273 6.691 9.157 1.00 88.00 87 MET A N 1
ATOM 680 C CA . MET A 1 87 ? 0.392 7.217 8.105 1.00 88.00 87 MET A CA 1
ATOM 681 C C . MET A 1 87 ? 0.786 8.633 7.637 1.00 88.00 87 MET A C 1
ATOM 683 O O . MET A 1 87 ? 0.560 8.986 6.479 1.00 88.00 87 MET A O 1
ATOM 687 N N . GLY A 1 88 ? 1.408 9.446 8.497 1.00 85.88 88 GLY A N 1
ATOM 688 C CA . GLY A 1 88 ? 1.924 10.766 8.125 1.00 85.88 88 GLY A CA 1
ATOM 689 C C . GLY A 1 88 ? 3.201 10.733 7.273 1.00 85.88 88 GLY A C 1
ATOM 690 O O . GLY A 1 88 ? 3.501 11.710 6.589 1.00 85.88 88 GLY A O 1
ATOM 691 N N . HIS A 1 89 ? 3.946 9.623 7.291 1.00 87.00 89 HIS A N 1
ATOM 692 C CA . HIS A 1 89 ? 5.285 9.509 6.699 1.00 87.00 89 HIS A CA 1
ATOM 693 C C . HIS A 1 89 ? 5.394 8.495 5.555 1.00 87.00 89 HIS A C 1
ATOM 695 O O . HIS A 1 89 ? 6.314 8.588 4.748 1.00 87.00 89 HIS A O 1
ATOM 701 N N . TRP A 1 90 ? 4.479 7.532 5.482 1.00 88.25 90 TRP A N 1
ATOM 702 C CA . TRP A 1 90 ? 4.442 6.490 4.455 1.00 88.25 9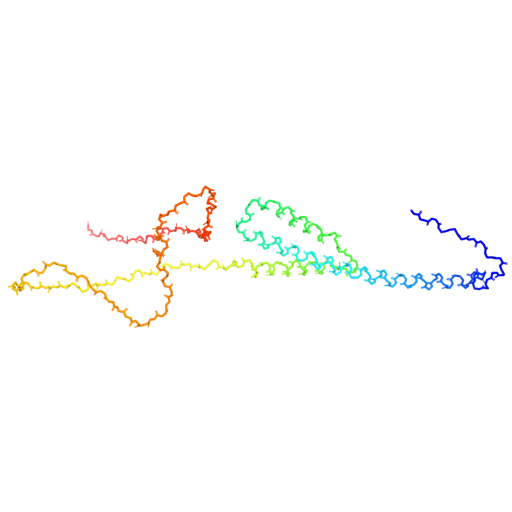0 TRP A CA 1
ATOM 703 C C . TRP A 1 90 ? 3.853 6.872 3.090 1.00 88.25 90 TRP A C 1
ATOM 705 O O . TRP A 1 90 ? 4.061 6.093 2.156 1.00 88.25 90 TRP A O 1
ATOM 715 N N . PRO A 1 91 ? 3.149 8.009 2.897 1.00 91.50 91 PRO A N 1
ATOM 716 C CA . PRO A 1 91 ? 2.702 8.385 1.566 1.00 91.50 91 PRO A CA 1
ATOM 717 C C . PRO A 1 91 ? 3.875 8.501 0.589 1.00 91.50 91 PRO A C 1
ATOM 719 O O . PRO A 1 91 ? 4.812 9.275 0.790 1.00 91.50 91 PRO A O 1
ATOM 722 N N . THR A 1 92 ? 3.795 7.743 -0.497 1.00 91.12 92 THR A N 1
ATOM 723 C CA . THR A 1 92 ? 4.741 7.783 -1.613 1.00 91.12 92 THR A CA 1
ATOM 724 C C . THR A 1 92 ? 4.023 8.290 -2.865 1.00 91.12 92 THR A C 1
ATOM 726 O O . THR A 1 92 ? 2.792 8.361 -2.892 1.00 91.12 92 THR A O 1
ATOM 729 N N . PRO A 1 93 ? 4.744 8.631 -3.948 1.00 91.12 93 PRO A N 1
ATOM 730 C CA . PRO A 1 93 ? 4.101 8.948 -5.223 1.00 91.12 93 PRO A CA 1
ATOM 731 C C . PRO A 1 93 ? 3.201 7.825 -5.769 1.00 91.12 93 PRO A C 1
ATOM 733 O O . PRO A 1 93 ? 2.324 8.108 -6.579 1.00 91.12 93 PRO A O 1
ATOM 736 N N . LEU A 1 94 ? 3.418 6.576 -5.334 1.00 89.81 94 LEU A N 1
ATOM 737 C CA . LEU A 1 94 ? 2.655 5.398 -5.754 1.00 89.81 94 LEU A CA 1
ATOM 738 C C . LEU A 1 94 ? 1.467 5.100 -4.824 1.00 89.81 94 LEU A C 1
ATOM 740 O O . LEU A 1 94 ? 0.415 4.705 -5.310 1.00 89.81 94 LEU A O 1
ATOM 744 N N . ALA A 1 95 ? 1.589 5.371 -3.519 1.00 91.31 95 ALA A N 1
ATOM 745 C CA . ALA A 1 95 ? 0.499 5.257 -2.546 1.00 91.31 95 ALA A CA 1
ATOM 746 C C . ALA A 1 95 ? 0.243 6.608 -1.867 1.00 91.31 95 ALA A C 1
ATOM 748 O O . ALA A 1 95 ? 0.954 7.016 -0.945 1.00 91.31 95 ALA A O 1
ATOM 749 N N . SER A 1 96 ? -0.785 7.319 -2.335 1.00 91.38 96 SER A N 1
ATOM 750 C CA . SER A 1 96 ? -1.113 8.651 -1.819 1.00 91.38 96 SER A CA 1
ATOM 751 C C . SER A 1 96 ? -1.697 8.603 -0.404 1.00 91.38 96 SER A C 1
ATOM 753 O O . SER A 1 96 ? -2.274 7.605 0.022 1.00 91.38 96 SER A O 1
ATOM 755 N N . THR A 1 97 ? -1.646 9.731 0.309 1.00 92.12 97 THR A N 1
ATOM 756 C CA . THR A 1 97 ? -2.268 9.886 1.638 1.00 92.12 97 THR A CA 1
ATOM 757 C C . THR A 1 97 ? -3.755 9.517 1.643 1.00 92.12 97 THR A C 1
ATOM 759 O O . THR A 1 97 ? -4.266 9.030 2.645 1.00 92.12 97 THR A O 1
ATOM 762 N N . VAL A 1 98 ? -4.448 9.710 0.515 1.00 91.81 98 VAL A N 1
ATOM 763 C CA . VAL A 1 98 ? -5.864 9.345 0.364 1.00 91.81 98 VAL A CA 1
ATOM 764 C C . VAL A 1 98 ? -6.066 7.831 0.450 1.00 91.81 98 VAL A C 1
ATOM 766 O O . VAL A 1 98 ? -7.028 7.400 1.073 1.00 91.81 98 VAL A O 1
ATOM 769 N N . HIS A 1 99 ? -5.158 7.023 -0.111 1.00 91.69 99 HIS A N 1
ATOM 770 C CA . HIS A 1 99 ? -5.256 5.561 -0.032 1.00 91.69 99 HIS A CA 1
ATOM 771 C C . HIS A 1 99 ? -5.144 5.086 1.417 1.00 91.69 99 HIS A C 1
ATOM 773 O O . HIS A 1 99 ? -6.007 4.350 1.884 1.00 91.69 99 HIS A O 1
ATOM 779 N N . TYR A 1 100 ? -4.159 5.593 2.162 1.00 93.25 100 TYR A N 1
ATOM 780 C CA . TYR A 1 100 ? -4.013 5.268 3.581 1.00 93.25 100 TYR A CA 1
ATOM 781 C C . TYR A 1 100 ? -5.194 5.754 4.431 1.00 93.25 100 TYR A C 1
ATOM 783 O O . TYR A 1 100 ? -5.653 5.026 5.306 1.00 93.25 100 TYR A O 1
ATOM 791 N N . ALA A 1 101 ? -5.728 6.950 4.164 1.00 93.25 101 ALA A N 1
ATOM 792 C CA . ALA A 1 101 ? -6.903 7.456 4.873 1.00 93.25 101 ALA A CA 1
ATOM 793 C C . ALA A 1 101 ? -8.157 6.606 4.598 1.00 93.25 101 ALA A C 1
ATOM 795 O O . ALA A 1 101 ? -8.908 6.298 5.526 1.00 93.25 101 ALA A O 1
ATOM 796 N N . ASN A 1 102 ? -8.361 6.188 3.344 1.00 93.69 102 ASN A N 1
ATOM 797 C CA . ASN A 1 102 ? -9.444 5.277 2.977 1.00 93.69 102 ASN A CA 1
ATOM 798 C C . ASN A 1 102 ? -9.275 3.937 3.693 1.00 93.69 102 ASN A C 1
ATOM 800 O O . ASN A 1 102 ? -10.196 3.501 4.380 1.00 93.69 102 ASN A O 1
ATOM 804 N N . GLN A 1 103 ? -8.078 3.353 3.635 1.00 94.31 103 GLN A N 1
ATOM 805 C CA . GLN A 1 103 ? -7.768 2.100 4.309 1.00 94.31 103 GLN A CA 1
ATOM 806 C C . GLN A 1 103 ? -7.986 2.190 5.826 1.00 94.31 103 GLN A C 1
ATOM 808 O O . GLN A 1 103 ? -8.531 1.268 6.427 1.00 94.31 103 GLN A O 1
ATOM 813 N N . ALA A 1 104 ? -7.633 3.318 6.450 1.00 94.06 104 ALA A N 1
ATOM 814 C CA . ALA A 1 104 ? -7.894 3.547 7.866 1.00 94.06 104 ALA A CA 1
ATOM 815 C C . ALA A 1 104 ? -9.395 3.590 8.181 1.00 94.06 104 ALA A C 1
ATOM 817 O O . ALA A 1 104 ? -9.852 3.005 9.162 1.00 94.06 104 ALA A O 1
ATOM 818 N N . SER A 1 105 ? -10.180 4.255 7.330 1.00 95.00 105 SER A N 1
ATOM 819 C CA . SER A 1 105 ? -11.633 4.319 7.487 1.00 95.00 105 SER A CA 1
ATOM 820 C C . SER A 1 105 ? -12.308 2.955 7.296 1.00 95.00 105 SER A C 1
ATOM 822 O O . SER A 1 105 ? -13.208 2.603 8.064 1.00 95.00 105 SER A O 1
ATOM 824 N N . GLU A 1 106 ? -11.837 2.160 6.332 1.00 95.56 106 GLU A N 1
ATOM 825 C CA . GLU A 1 106 ? -12.313 0.799 6.086 1.00 95.56 106 GLU A CA 1
ATOM 826 C C . GLU A 1 106 ? -11.949 -0.129 7.243 1.00 95.56 106 GLU A C 1
ATOM 828 O O . GLU A 1 106 ? -12.823 -0.829 7.750 1.00 95.56 106 GLU A O 1
ATOM 833 N N . ALA A 1 107 ? -10.705 -0.070 7.728 1.00 94.69 107 ALA A N 1
ATOM 834 C CA . ALA A 1 107 ? -10.238 -0.829 8.884 1.00 94.69 107 ALA A CA 1
ATOM 835 C C . ALA A 1 107 ? -11.090 -0.552 10.131 1.00 94.69 107 ALA A C 1
ATOM 837 O O . ALA A 1 107 ? -11.538 -1.482 10.799 1.00 94.69 107 ALA A O 1
ATOM 838 N N . LEU A 1 108 ? -11.391 0.721 10.408 1.00 93.31 108 LEU A N 1
ATOM 839 C CA . LEU A 1 108 ? -12.269 1.115 11.513 1.00 93.31 108 LEU A CA 1
ATOM 840 C C . LEU A 1 108 ? -13.695 0.579 11.347 1.00 93.31 108 LEU A C 1
ATOM 842 O O . LEU A 1 108 ? -14.301 0.110 12.314 1.00 93.31 108 LEU A O 1
ATOM 846 N N . SER A 1 109 ? -14.258 0.668 10.139 1.00 94.25 109 SER A N 1
ATOM 847 C CA . SER A 1 109 ? -15.602 0.150 9.863 1.00 94.25 109 SER A CA 1
ATOM 848 C C . SER A 1 109 ? -15.655 -1.370 10.000 1.00 94.25 109 SER A C 1
ATOM 850 O O . SER A 1 109 ? -16.609 -1.908 10.565 1.00 94.25 109 SER A O 1
ATOM 852 N N . LEU A 1 110 ? -14.628 -2.059 9.506 1.00 94.44 110 LEU A N 1
ATOM 853 C CA . LEU A 1 110 ? -14.522 -3.508 9.556 1.00 94.44 110 LEU A CA 1
ATOM 854 C C . LEU A 1 110 ? -14.354 -3.981 11.001 1.00 94.44 110 LEU A C 1
ATOM 856 O O . LEU A 1 110 ? -15.124 -4.832 11.443 1.00 94.44 110 LEU A O 1
ATOM 860 N N . ALA A 1 111 ? -13.453 -3.365 11.770 1.00 93.12 111 ALA A N 1
ATOM 861 C CA . ALA A 1 111 ? -13.255 -3.663 13.186 1.00 93.12 111 ALA A CA 1
ATOM 862 C C . ALA A 1 111 ? -14.560 -3.529 13.983 1.00 93.12 111 ALA A C 1
ATOM 864 O O . ALA A 1 111 ? -14.914 -4.436 14.729 1.00 93.12 111 ALA A O 1
ATOM 865 N N . LYS A 1 112 ? -15.332 -2.456 13.755 1.00 90.25 112 LYS A N 1
ATOM 866 C CA . LYS A 1 112 ? -16.655 -2.269 14.378 1.00 90.25 112 LYS A CA 1
ATOM 867 C C . LYS A 1 112 ? -17.663 -3.344 13.984 1.00 90.25 112 LYS A C 1
ATOM 869 O O . LYS A 1 112 ? -18.468 -3.755 14.811 1.00 90.25 112 LYS A O 1
ATOM 874 N N . SER A 1 113 ? -17.647 -3.782 12.725 1.00 91.00 113 SER A N 1
ATOM 875 C CA . SER A 1 113 ? -18.548 -4.843 12.261 1.00 91.00 113 SER A CA 1
ATOM 876 C C . SER A 1 113 ? -18.204 -6.207 12.867 1.00 91.00 113 SER A C 1
ATOM 878 O O . SER A 1 113 ? -19.098 -7.007 13.132 1.00 91.00 113 SER A O 1
ATOM 880 N N . LEU A 1 114 ? -16.915 -6.451 13.114 1.00 90.75 114 LEU A N 1
ATOM 881 C CA . LEU A 1 114 ? -16.385 -7.715 13.614 1.00 90.75 114 LEU A CA 1
ATOM 882 C C . LEU A 1 114 ? -16.341 -7.794 15.143 1.00 90.75 114 LEU A C 1
ATOM 884 O O . LEU A 1 114 ? -16.424 -8.894 15.682 1.00 90.75 114 LEU A O 1
ATOM 888 N N . SER A 1 115 ? -16.226 -6.665 15.851 1.00 85.19 115 SER A N 1
ATOM 889 C CA . SER A 1 115 ? -16.109 -6.656 17.315 1.00 85.19 115 SER A CA 1
ATOM 890 C C . SER A 1 115 ? -17.347 -7.203 18.016 1.00 85.19 115 SER A C 1
ATOM 892 O O . SER A 1 115 ? -17.293 -7.489 19.209 1.00 85.19 115 SER A O 1
ATOM 894 N N . GLY A 1 116 ? -18.463 -7.373 17.297 1.00 70.69 116 GLY A N 1
ATOM 895 C CA . GLY A 1 116 ? -19.669 -7.976 17.850 1.00 70.69 116 GLY A CA 1
ATOM 896 C C . GLY A 1 116 ? -20.238 -7.177 19.019 1.00 70.69 116 GLY A C 1
ATOM 897 O O . GLY A 1 116 ? -21.109 -7.691 19.723 1.00 70.69 116 GLY A O 1
ATOM 898 N N . VAL A 1 117 ? -19.781 -5.927 19.211 1.00 58.69 117 VAL A N 1
ATOM 899 C CA . VAL A 1 117 ? -20.369 -4.944 20.119 1.00 58.69 117 VAL A CA 1
ATOM 900 C C . VAL A 1 117 ? -21.732 -4.599 19.534 1.00 58.69 117 VAL A C 1
ATOM 902 O O . VAL A 1 117 ? -21.944 -3.575 18.886 1.00 58.69 117 VAL A O 1
ATOM 905 N N . SER A 1 118 ? -22.672 -5.525 19.721 1.00 52.81 118 SER A N 1
ATOM 906 C CA . SER A 1 118 ? -24.091 -5.272 19.626 1.00 52.81 118 SER A CA 1
ATOM 907 C C . SER A 1 118 ? -24.307 -4.032 20.465 1.00 52.81 118 SER A C 1
ATOM 909 O O . SER A 1 118 ? -24.060 -4.077 21.671 1.00 52.81 118 SER A O 1
ATOM 911 N N . LEU A 1 119 ? -24.724 -2.940 19.812 1.00 52.16 119 LEU A N 1
ATOM 912 C CA . LEU A 1 119 ? -25.280 -1.758 20.462 1.00 52.16 119 LEU A CA 1
ATOM 913 C C . LEU A 1 119 ? -26.014 -2.246 21.701 1.00 52.16 119 LEU A C 1
ATOM 915 O O . LEU A 1 119 ? -26.938 -3.051 21.563 1.00 52.16 119 LEU A O 1
ATOM 919 N N . MET A 1 120 ? -25.489 -1.871 22.867 1.00 49.09 120 MET A N 1
ATOM 920 C CA . MET A 1 120 ? -25.988 -2.221 24.188 1.00 49.09 120 MET A CA 1
ATOM 921 C C . MET A 1 120 ? -27.518 -2.250 24.119 1.00 49.09 120 MET A C 1
ATOM 923 O O . MET A 1 120 ? -28.150 -1.200 24.015 1.00 49.09 120 MET A O 1
ATOM 927 N N . ARG A 1 121 ? -28.119 -3.446 24.016 1.00 49.09 121 ARG A N 1
ATOM 928 C CA . ARG A 1 121 ? -29.574 -3.546 23.900 1.00 49.09 121 ARG A CA 1
ATOM 929 C C . ARG A 1 121 ? -30.110 -3.132 25.254 1.00 49.09 121 ARG A C 1
ATOM 931 O O . ARG A 1 121 ? -29.814 -3.778 26.253 1.00 49.09 121 ARG A O 1
ATOM 938 N N . GLU A 1 122 ? -30.846 -2.032 25.276 1.00 58.78 122 GLU A N 1
ATOM 939 C CA . GLU A 1 122 ? -31.518 -1.549 26.470 1.00 58.78 122 GLU A CA 1
ATOM 940 C C . GLU A 1 122 ? -32.503 -2.629 26.939 1.00 58.78 122 GLU A C 1
ATOM 942 O O . GLU A 1 122 ? -33.524 -2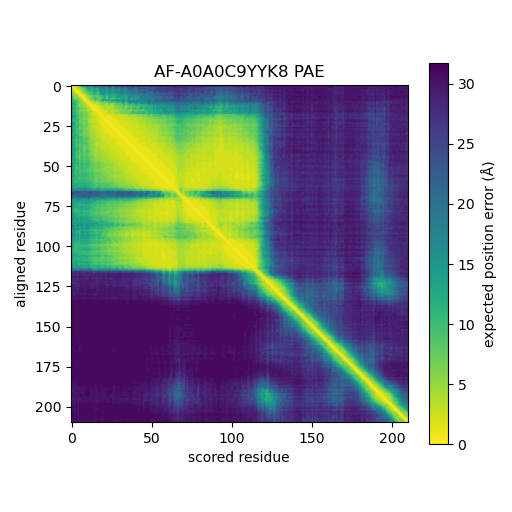.903 26.302 1.00 58.78 122 GLU A O 1
ATOM 947 N N . LEU A 1 123 ? -32.139 -3.318 28.021 1.00 70.06 123 LEU A N 1
ATOM 948 C CA . LEU A 1 123 ? -32.996 -4.292 28.680 1.00 70.06 123 LEU A CA 1
ATOM 949 C C . LEU A 1 123 ? -34.012 -3.506 29.508 1.00 70.06 123 LEU A C 1
ATOM 951 O O . LEU A 1 123 ? -33.650 -2.836 30.473 1.00 70.06 123 LEU A O 1
ATOM 955 N N . HIS A 1 124 ? -35.282 -3.573 29.125 1.00 59.91 124 HIS A N 1
ATOM 956 C CA . HIS A 1 124 ? -36.373 -3.007 29.906 1.00 59.91 124 HIS A CA 1
ATOM 957 C C . HIS A 1 124 ? -36.953 -4.085 30.819 1.00 59.91 124 HIS A C 1
ATOM 959 O O . HIS A 1 124 ? -37.184 -5.220 30.400 1.00 59.91 124 HIS A O 1
ATOM 965 N N . TRP A 1 125 ? -37.204 -3.723 32.075 1.00 79.50 125 TRP A N 1
ATOM 966 C CA . TRP A 1 125 ? -37.980 -4.561 32.978 1.00 79.50 125 TRP A CA 1
ATOM 967 C C . TRP A 1 125 ? -39.421 -4.623 32.474 1.00 79.50 125 TRP A C 1
ATOM 969 O O . TRP A 1 125 ? -40.069 -3.588 32.320 1.00 79.50 125 TRP A O 1
ATOM 979 N N . LEU A 1 126 ? -39.917 -5.830 32.209 1.00 81.00 126 LEU A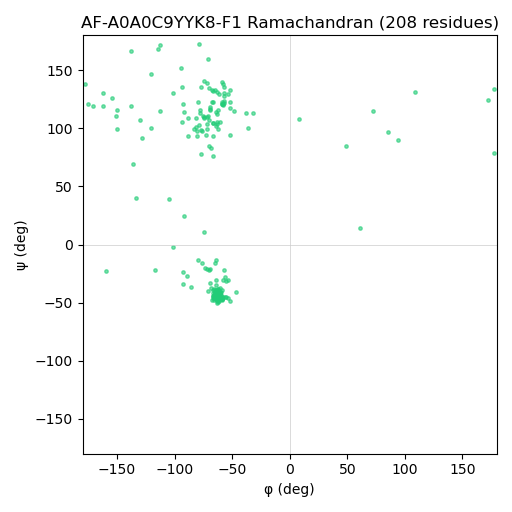 N 1
ATOM 980 C CA . LEU A 1 126 ? -41.344 -6.051 32.007 1.00 81.00 126 LEU A CA 1
ATOM 981 C C . LEU A 1 126 ? -42.045 -5.986 33.366 1.00 81.00 126 LEU A C 1
ATOM 983 O O . LEU A 1 126 ? -41.509 -6.467 34.368 1.00 81.00 126 LEU A O 1
ATOM 987 N N . GLU A 1 127 ? -43.231 -5.382 33.409 1.00 72.44 127 GLU A N 1
ATOM 988 C CA . GLU A 1 127 ? -44.036 -5.375 34.629 1.00 72.44 127 GLU A CA 1
ATOM 989 C C . GLU A 1 127 ? -44.388 -6.821 35.020 1.00 72.44 127 GLU A C 1
ATOM 991 O O . GLU A 1 127 ? -44.855 -7.585 34.167 1.00 72.44 127 GLU A O 1
ATOM 996 N N . PRO A 1 128 ? -44.164 -7.227 36.286 1.00 74.69 128 PRO A N 1
ATOM 997 C CA . PRO A 1 128 ? -44.519 -8.562 36.744 1.00 74.69 128 PRO A CA 1
ATOM 998 C C . PRO A 1 128 ? -46.017 -8.810 36.556 1.00 74.69 128 PRO A C 1
ATOM 1000 O O . PRO A 1 128 ? -46.851 -8.104 37.127 1.00 74.69 128 PRO A O 1
ATOM 1003 N N . VAL A 1 129 ? -46.371 -9.835 35.782 1.00 78.88 129 VAL A N 1
ATOM 1004 C CA . VAL A 1 129 ? -47.760 -10.287 35.676 1.00 78.88 129 VAL A CA 1
ATOM 1005 C C . VAL A 1 129 ? -48.095 -11.059 36.949 1.00 78.88 129 VAL A C 1
ATOM 1007 O O . VAL A 1 129 ? -47.570 -12.145 37.189 1.00 78.88 129 VAL A O 1
ATOM 1010 N N . ILE A 1 130 ? -48.962 -10.490 37.787 1.00 76.19 130 ILE A N 1
ATOM 1011 C CA . ILE A 1 130 ? -49.489 -11.177 38.967 1.00 76.19 130 ILE A CA 1
ATOM 1012 C C . ILE A 1 130 ? -50.555 -12.163 38.488 1.00 76.19 130 ILE A C 1
ATOM 1014 O O . ILE A 1 130 ? -51.700 -11.789 38.238 1.00 76.19 130 ILE A O 1
ATOM 1018 N N . CYS A 1 131 ? -50.181 -13.432 38.354 1.00 60.38 131 CYS A N 1
ATOM 1019 C CA . CYS A 1 131 ? -51.144 -14.506 38.154 1.00 60.38 131 CYS A CA 1
ATOM 1020 C C . CYS A 1 131 ? -51.847 -14.782 39.488 1.00 60.38 131 CYS A C 1
ATOM 1022 O O . CYS A 1 131 ? -51.236 -15.308 40.419 1.00 60.38 131 CYS A O 1
ATOM 1024 N N . SER A 1 132 ? -53.126 -14.422 39.605 1.00 68.19 132 SER A N 1
ATOM 1025 C CA . SER A 1 132 ? -53.957 -14.868 40.723 1.00 68.19 132 SER A CA 1
ATOM 1026 C C . SER A 1 132 ? -54.228 -16.361 40.559 1.00 68.19 132 SER A C 1
ATOM 1028 O O . SER A 1 132 ? -54.989 -16.761 39.676 1.00 68.19 132 SER A O 1
ATOM 1030 N N . TRP A 1 133 ? -53.587 -17.176 41.391 1.00 58.31 133 TRP A N 1
ATOM 1031 C CA . TRP A 1 133 ? -53.936 -18.584 41.527 1.00 58.31 133 TRP A CA 1
ATOM 1032 C C . TRP A 1 133 ? -55.352 -18.662 42.117 1.00 58.31 133 TRP A C 1
ATOM 1034 O O . TRP A 1 133 ? -55.632 -17.921 43.066 1.00 58.31 133 TRP A O 1
ATOM 1044 N N . PRO A 1 134 ? -56.265 -19.480 41.563 1.00 60.59 134 PRO A N 1
ATOM 1045 C CA . PRO A 1 134 ? -57.584 -19.663 42.151 1.00 60.59 134 PRO A CA 1
ATOM 1046 C C . PRO A 1 134 ? -57.418 -20.139 43.595 1.00 60.59 134 PRO A C 1
ATOM 1048 O O . PRO A 1 134 ? -56.755 -21.142 43.848 1.00 60.59 134 PRO A O 1
ATOM 1051 N N . SER A 1 135 ? -57.972 -19.386 44.545 1.00 55.94 135 SER A N 1
ATOM 1052 C CA . SER A 1 135 ? -58.066 -19.841 45.929 1.00 55.94 135 SER A CA 1
ATOM 1053 C C . SER A 1 135 ? -59.121 -20.941 45.957 1.00 55.94 135 SER A C 1
ATOM 1055 O O . SER A 1 135 ? -60.302 -20.656 45.756 1.00 55.94 135 SER A O 1
ATOM 1057 N N . ASP A 1 136 ? -58.689 -22.181 46.161 1.00 50.28 136 ASP A N 1
ATOM 1058 C CA . ASP A 1 136 ? -59.574 -23.312 46.416 1.00 50.28 136 ASP A CA 1
ATOM 1059 C C . ASP A 1 136 ? -60.263 -23.099 47.770 1.00 50.28 136 ASP A C 1
ATOM 1061 O O . ASP A 1 136 ? -59.729 -23.416 48.832 1.00 50.28 136 ASP A O 1
ATOM 1065 N N . ASP A 1 137 ? -61.453 -22.502 47.726 1.00 53.66 137 ASP A N 1
ATOM 1066 C CA . ASP A 1 137 ? -62.396 -22.471 48.840 1.00 53.66 137 ASP A CA 1
ATOM 1067 C C . ASP A 1 137 ? -63.079 -23.846 48.902 1.00 53.66 137 ASP A C 1
ATOM 1069 O O . ASP A 1 137 ? -64.173 -24.061 48.376 1.00 53.66 137 ASP A O 1
ATOM 1073 N N . LEU A 1 138 ? -62.367 -24.834 49.450 1.00 49.91 138 LEU A N 1
ATOM 1074 C CA . LEU A 1 138 ? -62.914 -26.167 49.688 1.00 49.91 138 LEU A CA 1
ATOM 1075 C C . LEU A 1 138 ? -63.564 -26.189 51.067 1.00 49.91 138 LEU A C 1
ATOM 1077 O O . LEU A 1 138 ? -62.923 -26.431 52.085 1.00 49.91 138 LEU A O 1
ATOM 1081 N N . THR A 1 139 ? -64.867 -25.924 51.070 1.00 44.62 139 THR A N 1
ATOM 1082 C CA . THR A 1 139 ? -65.764 -26.205 52.188 1.00 44.62 139 THR A CA 1
ATOM 1083 C C . THR A 1 139 ? -65.657 -27.670 52.611 1.00 44.62 139 THR A C 1
ATOM 1085 O O . THR A 1 139 ? -65.801 -28.563 51.770 1.00 44.62 139 THR A O 1
ATOM 1088 N N . ASP A 1 140 ? -65.461 -27.868 53.916 1.00 47.84 140 ASP A N 1
ATOM 1089 C CA . ASP A 1 140 ? -65.473 -29.135 54.647 1.00 47.84 140 ASP A CA 1
ATOM 1090 C C . ASP A 1 140 ? -66.540 -30.111 54.135 1.00 47.84 140 ASP A C 1
ATOM 1092 O O . ASP A 1 140 ? -67.738 -29.910 54.334 1.00 47.84 140 ASP A O 1
ATOM 1096 N N . ASN A 1 141 ? -66.093 -31.216 53.543 1.00 45.53 141 ASN A N 1
ATOM 1097 C CA . ASN A 1 141 ? -66.822 -32.477 53.582 1.00 45.53 141 ASN A CA 1
ATOM 1098 C C . ASN A 1 141 ? -65.839 -33.549 54.058 1.00 45.53 141 ASN A C 1
ATOM 1100 O O . ASN A 1 141 ? -65.079 -34.129 53.286 1.00 45.53 141 ASN A O 1
ATOM 1104 N N . GLU A 1 142 ? -65.837 -33.735 55.373 1.00 50.75 142 GLU A N 1
ATOM 1105 C CA . GLU A 1 142 ? -65.221 -34.846 56.091 1.00 50.75 142 GLU A CA 1
ATOM 1106 C C . GLU A 1 142 ? -65.968 -36.143 55.750 1.00 50.75 142 GLU A C 1
ATOM 1108 O O . GLU A 1 142 ? -67.084 -36.331 56.221 1.00 50.75 142 GLU A O 1
ATOM 1113 N N . GLU A 1 143 ? -65.376 -36.997 54.911 1.00 43.56 143 GLU A N 1
ATOM 1114 C CA . GLU A 1 143 ? -65.486 -38.472 54.937 1.00 43.56 143 GLU A CA 1
ATOM 1115 C C . GLU A 1 143 ? -64.693 -39.059 53.748 1.00 43.56 143 GLU A C 1
ATOM 1117 O O . GLU A 1 143 ? -65.235 -39.329 52.681 1.00 43.56 143 GLU A O 1
ATOM 1122 N N . ASP A 1 144 ? -63.366 -39.149 53.863 1.00 42.34 144 ASP A N 1
ATOM 1123 C CA . ASP A 1 144 ? -62.673 -40.416 54.154 1.00 42.34 144 ASP A CA 1
ATOM 1124 C C . ASP A 1 144 ? -61.147 -40.193 54.165 1.00 42.34 144 ASP A C 1
ATOM 1126 O O . ASP A 1 144 ? -60.566 -39.517 53.314 1.00 42.34 144 ASP A O 1
ATOM 1130 N N . SER A 1 145 ? -60.495 -40.732 55.190 1.00 39.19 145 SER A N 1
ATOM 1131 C CA . SER A 1 145 ? -59.130 -40.406 55.606 1.00 39.19 145 SER A CA 1
ATOM 1132 C C . SER A 1 145 ? -58.066 -41.349 55.028 1.00 39.19 145 SER A C 1
ATOM 1134 O O . SER A 1 145 ? -58.290 -42.546 54.865 1.00 39.19 145 SER A O 1
ATOM 1136 N N . SER A 1 146 ? -56.860 -40.780 54.877 1.00 40.50 146 SER A N 1
ATOM 1137 C CA . SER A 1 146 ? -55.535 -41.381 54.632 1.00 40.50 146 SER A CA 1
ATOM 1138 C C . SER A 1 146 ? -55.134 -41.454 53.151 1.00 40.50 146 SER A C 1
ATOM 1140 O O . SER A 1 146 ? -55.415 -42.417 52.451 1.00 40.50 146 SER A O 1
ATOM 1142 N N . ALA A 1 147 ? -54.474 -40.449 52.561 1.00 47.44 147 ALA A N 1
ATOM 1143 C CA . ALA A 1 147 ? -53.332 -39.656 53.042 1.00 47.44 147 ALA A CA 1
ATOM 1144 C C . ALA A 1 147 ? -52.195 -40.538 53.591 1.00 47.44 147 ALA A C 1
ATOM 1146 O O . ALA A 1 147 ? -52.145 -40.833 54.782 1.00 47.44 147 ALA A O 1
ATOM 1147 N N . PHE A 1 148 ? -51.319 -41.021 52.705 1.00 40.28 148 PHE A N 1
ATOM 1148 C CA . PHE A 1 148 ? -49.945 -40.522 52.526 1.00 40.28 148 PHE A CA 1
ATOM 1149 C C . PHE A 1 148 ? -49.181 -41.451 51.558 1.00 40.28 148 PHE A C 1
ATOM 1151 O O . PHE A 1 148 ? -49.017 -42.638 51.820 1.00 40.28 148 PHE A O 1
ATOM 1158 N N . ASN A 1 149 ? -48.640 -40.851 50.490 1.00 41.31 149 ASN A N 1
ATOM 1159 C CA . ASN A 1 149 ? -47.582 -41.353 49.597 1.00 41.31 149 ASN A CA 1
ATOM 1160 C C . ASN A 1 149 ? -47.933 -42.489 48.611 1.00 41.31 149 ASN A C 1
ATOM 1162 O O . ASN A 1 149 ? -48.044 -43.642 49.010 1.00 41.31 149 ASN A O 1
ATOM 1166 N N . LYS A 1 150 ? -47.880 -42.204 47.296 1.00 37.00 150 LYS A N 1
ATOM 1167 C CA . LYS A 1 150 ? -46.741 -42.613 46.438 1.00 37.00 150 LYS A CA 1
ATOM 1168 C C . LYS A 1 150 ? -46.861 -42.059 45.008 1.00 37.00 150 LYS A C 1
ATOM 1170 O O . LYS A 1 150 ? -47.809 -42.331 44.283 1.00 37.00 150 LYS A O 1
ATOM 1175 N N . ILE A 1 151 ? -45.837 -41.298 44.645 1.00 52.31 151 ILE A N 1
ATOM 1176 C CA . ILE A 1 151 ? -45.557 -40.611 43.380 1.00 52.31 151 ILE A CA 1
ATOM 1177 C C . ILE A 1 151 ? -45.487 -41.585 42.184 1.00 52.31 151 ILE A C 1
ATOM 1179 O O . ILE A 1 151 ? -44.882 -42.655 42.299 1.00 52.31 151 ILE A O 1
ATOM 1183 N N . ARG A 1 152 ? -46.045 -41.184 41.029 1.00 31.20 152 ARG A N 1
ATOM 1184 C CA . ARG A 1 152 ? -45.815 -41.786 39.699 1.00 31.20 152 ARG A CA 1
ATOM 1185 C C . ARG A 1 152 ? -45.989 -40.727 38.584 1.00 31.20 152 ARG A C 1
ATOM 1187 O O . ARG A 1 152 ? -47.105 -40.288 38.344 1.00 31.20 152 ARG A O 1
ATOM 1194 N N . SER A 1 153 ? -44.876 -40.364 37.936 1.00 38.91 153 SER A N 1
ATOM 1195 C CA . SER A 1 153 ? -44.751 -39.734 36.590 1.00 38.91 153 SER A CA 1
ATOM 1196 C C . SER A 1 153 ? -44.917 -40.811 35.485 1.00 38.91 153 SER A C 1
ATOM 1198 O O . SER A 1 153 ? -44.907 -41.984 35.887 1.00 38.91 153 SER A O 1
ATOM 1200 N N . PRO A 1 154 ? -44.998 -40.551 34.149 1.00 40.66 154 PRO A N 1
ATOM 1201 C CA . PRO A 1 154 ? -44.570 -39.360 33.371 1.00 40.66 154 PRO A CA 1
ATOM 1202 C C . PRO A 1 154 ? -45.543 -38.867 32.252 1.00 40.66 154 PRO A C 1
ATOM 1204 O O . PRO A 1 154 ? -46.437 -39.598 31.831 1.00 40.66 154 PRO A O 1
ATOM 1207 N N . GLU A 1 155 ? -45.326 -37.654 31.719 1.00 39.78 155 GLU A N 1
ATOM 1208 C CA . GLU A 1 155 ? -46.056 -37.063 30.571 1.00 39.78 155 GLU A CA 1
ATOM 1209 C C . GLU A 1 155 ? -45.116 -36.713 29.399 1.00 39.78 155 GLU A C 1
ATOM 1211 O O . GLU A 1 155 ? -43.967 -36.330 29.617 1.00 39.78 155 GLU A O 1
ATOM 1216 N N . GLU A 1 156 ? -45.612 -36.832 28.157 1.00 34.88 156 GLU A N 1
ATOM 1217 C CA . GLU A 1 156 ? -44.850 -36.665 26.909 1.00 34.88 156 GLU A CA 1
ATOM 1218 C C . GLU A 1 156 ? -45.639 -35.852 25.846 1.00 34.88 156 GLU A C 1
ATOM 1220 O O . GLU A 1 156 ? -46.702 -36.283 25.397 1.00 34.88 156 GLU A O 1
ATOM 1225 N N . GLY A 1 157 ? -45.068 -34.701 25.432 1.00 34.56 157 GLY A N 1
ATOM 1226 C CA . GLY A 1 157 ? -45.117 -34.097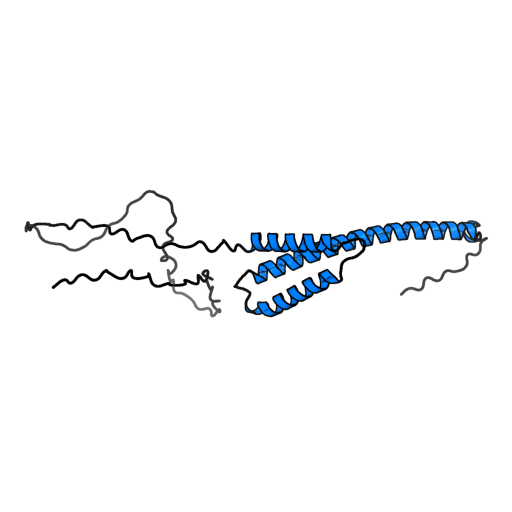 24.079 1.00 34.56 157 GLY A CA 1
ATOM 1227 C C . GLY A 1 157 ? -45.956 -32.812 23.857 1.00 34.56 157 GLY A C 1
ATOM 1228 O O . GLY A 1 157 ? -47.133 -32.791 24.185 1.00 34.56 157 GLY A O 1
ATOM 1229 N N . VAL A 1 158 ? -45.514 -31.708 23.223 1.00 37.94 158 VAL A N 1
ATOM 1230 C CA . VAL A 1 158 ? -44.231 -31.198 22.674 1.00 37.94 158 VAL A CA 1
ATOM 1231 C C . VAL A 1 158 ? -44.396 -29.669 22.505 1.00 37.94 158 VAL A C 1
ATOM 1233 O O . VAL A 1 158 ? -45.335 -29.244 21.833 1.00 37.94 158 VAL A O 1
ATOM 1236 N N . GLN A 1 159 ? -43.462 -28.844 22.994 1.00 33.84 159 GLN A N 1
ATOM 1237 C CA . GLN A 1 159 ? -43.151 -27.553 22.360 1.00 33.84 159 GLN A CA 1
ATOM 1238 C C . GLN A 1 159 ? -41.678 -27.193 22.605 1.00 33.84 159 GLN A C 1
ATOM 1240 O O . GLN A 1 159 ? -41.237 -27.071 23.742 1.00 33.84 159 GLN A O 1
ATOM 1245 N N . GLU A 1 160 ? -40.913 -27.126 21.512 1.00 48.44 160 GLU A N 1
ATOM 1246 C CA . GLU A 1 160 ? -39.473 -26.854 21.479 1.00 48.44 160 GLU A CA 1
ATOM 1247 C C . GLU A 1 160 ? -39.123 -25.518 22.138 1.00 48.44 160 GLU A C 1
ATOM 1249 O O . GLU A 1 160 ? -39.510 -24.465 21.637 1.00 48.44 160 GLU A O 1
ATOM 1254 N N . LEU A 1 161 ? -38.302 -25.563 23.185 1.00 39.56 161 LEU A N 1
ATOM 1255 C CA . LEU A 1 161 ? -37.129 -24.701 23.337 1.00 39.56 161 LEU A CA 1
ATOM 1256 C C . LEU A 1 161 ? -36.315 -25.198 24.534 1.00 39.56 161 LEU A C 1
ATOM 1258 O O . LEU A 1 161 ? -36.821 -25.279 25.646 1.00 39.56 161 LEU A O 1
ATOM 1262 N N . ASN A 1 162 ? -35.068 -25.587 24.258 1.00 51.75 162 ASN A N 1
ATOM 1263 C CA . ASN A 1 162 ? -34.127 -26.226 25.178 1.00 51.75 162 ASN A CA 1
ATOM 1264 C C . ASN A 1 162 ? -33.950 -25.454 26.496 1.00 51.75 162 ASN A C 1
ATOM 1266 O O . ASN A 1 162 ? -33.078 -24.593 26.615 1.00 51.75 162 ASN A O 1
ATOM 1270 N N . GLU A 1 163 ? -34.714 -25.841 27.510 1.00 45.78 163 GLU A N 1
ATOM 1271 C CA . GLU A 1 163 ? -34.362 -25.651 28.910 1.00 45.78 163 GLU A CA 1
ATOM 1272 C C . GLU A 1 163 ? -33.387 -26.768 29.297 1.00 45.78 163 GLU A C 1
ATOM 1274 O O . GLU A 1 163 ? -33.762 -27.912 29.550 1.00 45.78 163 GLU A O 1
ATOM 1279 N N . VAL A 1 164 ? -32.091 -26.454 29.263 1.00 48.28 164 VAL A N 1
ATOM 1280 C CA . VAL A 1 164 ? -31.036 -27.361 29.726 1.00 48.28 164 VAL A CA 1
ATOM 1281 C C . VAL A 1 164 ? -31.110 -27.430 31.250 1.00 48.28 164 VAL A C 1
ATOM 1283 O O . VAL A 1 164 ? -30.691 -26.509 31.952 1.00 48.28 164 VAL A O 1
ATOM 1286 N N . LEU A 1 165 ? -31.663 -28.531 31.757 1.00 41.25 165 LEU A N 1
ATOM 1287 C CA . LEU A 1 165 ? -31.677 -28.875 33.173 1.00 41.25 165 LEU A CA 1
ATOM 1288 C C . LEU A 1 165 ? -30.235 -29.155 33.642 1.00 41.25 165 LEU A C 1
ATOM 1290 O O . LEU A 1 165 ? -29.647 -30.191 33.336 1.00 41.25 165 LEU A O 1
ATOM 1294 N N . LEU A 1 166 ? -29.652 -28.206 34.375 1.00 47.28 166 LEU A N 1
ATOM 1295 C CA . LEU A 1 166 ? -28.362 -28.333 35.061 1.00 47.28 166 LEU A CA 1
ATOM 1296 C C . LEU A 1 166 ? -28.502 -29.300 36.250 1.00 47.28 166 LEU A C 1
ATOM 1298 O O . LEU A 1 166 ? -28.755 -28.870 37.372 1.00 47.28 166 LEU A O 1
ATOM 1302 N N . GLY A 1 167 ? -28.381 -30.607 36.007 1.00 44.62 167 GLY A N 1
ATOM 1303 C CA . GLY A 1 167 ? -28.487 -31.603 37.082 1.00 44.62 167 GLY A CA 1
ATOM 1304 C C . GLY A 1 167 ? -27.876 -32.983 36.823 1.00 44.62 167 GLY A C 1
ATOM 1305 O O . GLY A 1 167 ? -27.488 -33.635 37.785 1.00 44.62 167 GLY A O 1
ATOM 1306 N N . ASP A 1 168 ? -27.704 -33.403 35.566 1.00 49.22 168 ASP A N 1
ATOM 1307 C CA . ASP A 1 168 ? -27.410 -34.812 35.227 1.00 49.22 168 ASP A CA 1
ATOM 1308 C C . ASP A 1 168 ? -25.945 -35.109 34.830 1.00 49.22 168 ASP A C 1
ATOM 1310 O O . ASP A 1 168 ? -25.691 -35.902 33.929 1.00 49.22 168 ASP A O 1
ATOM 1314 N N . VAL A 1 169 ? -24.940 -34.506 35.482 1.00 53.31 169 VAL A N 1
ATOM 1315 C CA . VAL A 1 169 ? -23.518 -34.885 35.245 1.00 53.31 169 VAL A CA 1
ATOM 1316 C C . VAL A 1 169 ? -22.729 -35.077 36.542 1.00 53.31 169 VAL A C 1
ATOM 1318 O O . VAL A 1 169 ? -21.576 -34.681 36.639 1.00 53.31 169 VAL A O 1
ATOM 1321 N N . LEU A 1 170 ? -23.321 -35.691 37.565 1.00 49.66 170 LEU A N 1
ATOM 1322 C CA . LEU A 1 170 ? -22.550 -36.197 38.707 1.00 49.66 170 LEU A CA 1
ATOM 1323 C C . LEU A 1 170 ? -23.041 -37.593 39.100 1.00 49.66 170 LEU A C 1
ATOM 1325 O O . LEU A 1 170 ? -23.628 -37.783 40.163 1.00 49.66 170 LEU A O 1
ATOM 1329 N N . GLU A 1 171 ? -22.785 -38.576 38.237 1.00 43.56 171 GLU A N 1
ATOM 1330 C CA . GLU A 1 171 ? -22.767 -39.979 38.649 1.00 43.56 171 GLU A CA 1
ATOM 1331 C C . GLU A 1 171 ? -21.320 -40.345 38.992 1.00 43.56 171 GLU A C 1
ATOM 1333 O O . GLU A 1 171 ? -20.447 -40.421 38.128 1.00 43.56 171 GLU A O 1
ATOM 1338 N N . GLY A 1 172 ? -21.057 -40.460 40.294 1.00 49.16 172 GLY A N 1
ATOM 1339 C CA . GLY A 1 172 ? -19.800 -40.970 40.817 1.00 49.16 172 GLY A CA 1
ATOM 1340 C C . GLY A 1 172 ? -19.793 -42.491 40.756 1.00 49.16 172 GLY A C 1
ATOM 1341 O O . GLY A 1 172 ? -20.648 -43.128 41.368 1.00 49.16 172 GLY A O 1
ATOM 1342 N N . ASP A 1 173 ? -18.803 -43.050 40.065 1.00 42.22 173 ASP A N 1
ATOM 1343 C CA . ASP A 1 173 ? -18.375 -44.431 40.259 1.00 42.22 173 ASP A CA 1
ATOM 1344 C C . ASP A 1 173 ? -16.967 -44.406 40.862 1.00 42.22 173 ASP A C 1
ATOM 1346 O O . ASP A 1 173 ? -16.009 -43.908 40.265 1.00 42.22 173 ASP A O 1
ATOM 1350 N N . ASP A 1 174 ? -16.870 -44.888 42.097 1.00 52.00 174 ASP A N 1
ATOM 1351 C CA . ASP A 1 174 ? -15.610 -45.171 42.766 1.00 52.00 174 ASP A CA 1
ATOM 1352 C C . ASP A 1 174 ? -14.965 -46.377 42.071 1.00 52.00 174 ASP A C 1
ATOM 1354 O O . ASP A 1 174 ? -15.500 -47.482 42.120 1.00 52.00 174 ASP A O 1
ATOM 1358 N N . THR A 1 175 ? -13.780 -46.206 41.482 1.00 50.56 175 THR A N 1
ATOM 1359 C CA . THR A 1 175 ? -12.608 -47.032 41.829 1.00 50.56 175 THR A CA 1
ATOM 1360 C C . THR A 1 175 ? -11.336 -46.631 41.074 1.00 50.56 175 THR A C 1
ATOM 1362 O O . THR A 1 175 ? -11.308 -46.487 39.855 1.00 50.56 175 THR A O 1
ATOM 1365 N N . ASN A 1 176 ? -10.250 -46.632 41.853 1.00 45.34 176 ASN A N 1
ATOM 1366 C CA . ASN A 1 176 ? -8.830 -46.686 41.497 1.00 45.34 176 ASN A CA 1
ATOM 1367 C C . ASN A 1 176 ? -8.101 -45.376 41.149 1.00 45.34 176 ASN A C 1
ATOM 1369 O O . ASN A 1 176 ? -8.033 -44.946 40.001 1.00 45.34 176 ASN A O 1
ATOM 1373 N N . ASP A 1 177 ? -7.435 -44.854 42.187 1.00 54.53 177 ASP A N 1
ATOM 1374 C CA . ASP A 1 177 ? -6.084 -44.283 42.200 1.00 54.53 177 ASP A CA 1
ATOM 1375 C C . ASP A 1 177 ? -5.429 -44.109 40.825 1.00 54.53 177 ASP A C 1
ATOM 1377 O O . ASP A 1 177 ? -4.944 -45.099 40.271 1.00 54.53 177 ASP A O 1
ATOM 1381 N N . LYS A 1 178 ? -5.308 -42.852 40.359 1.00 49.81 178 LYS A N 1
ATOM 1382 C CA . LYS A 1 178 ? -4.057 -42.242 39.856 1.00 49.81 178 LYS A CA 1
ATO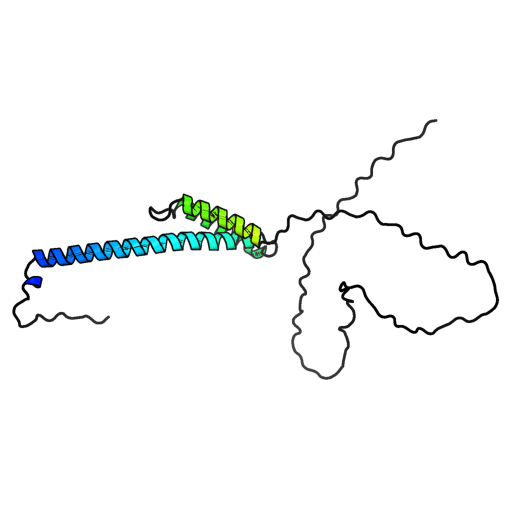M 1383 C C . LYS A 1 178 ? -4.089 -40.722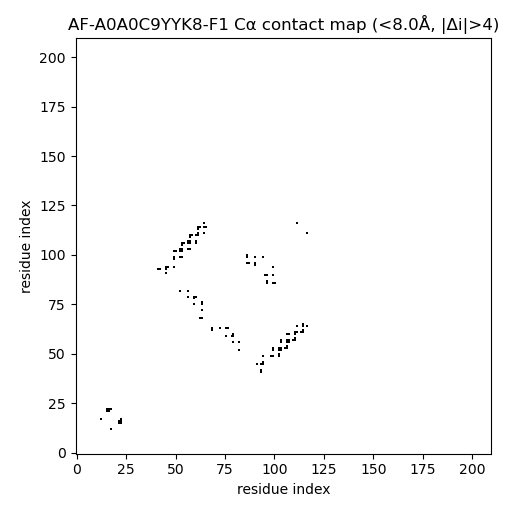 40.012 1.00 49.81 178 LYS A C 1
ATOM 1385 O O . LYS A 1 178 ? -4.999 -40.056 39.538 1.00 49.81 178 LYS A O 1
ATOM 1390 N N . GLU A 1 179 ? -3.055 -40.203 40.667 1.00 55.12 179 GLU A N 1
ATOM 1391 C CA . GLU A 1 179 ? -2.730 -38.780 40.750 1.00 55.12 179 GLU A CA 1
ATOM 1392 C C . GLU A 1 179 ? -2.533 -38.202 39.339 1.00 55.12 179 GLU A C 1
ATOM 1394 O O . GLU A 1 179 ? -1.679 -38.663 38.578 1.00 55.12 179 GLU A O 1
ATOM 1399 N N . GLY A 1 180 ? -3.332 -37.196 38.996 1.00 44.00 180 GLY A N 1
ATOM 1400 C CA . GLY A 1 180 ? -3.218 -36.411 37.774 1.00 44.00 180 GLY A CA 1
ATOM 1401 C C . GLY A 1 180 ? -4.000 -35.118 37.957 1.00 44.00 180 GLY A C 1
ATOM 1402 O O . GLY A 1 180 ? -5.188 -35.157 38.264 1.00 44.00 180 GLY A O 1
ATOM 1403 N N . GLU A 1 181 ? -3.302 -33.990 37.858 1.00 51.28 181 GLU A N 1
ATOM 1404 C CA . GLU A 1 181 ? -3.823 -32.636 38.050 1.00 51.28 181 GLU A CA 1
ATOM 1405 C C . GLU A 1 181 ? -5.080 -32.399 37.199 1.00 51.28 181 GLU A C 1
ATOM 1407 O O . GLU A 1 181 ? -5.038 -32.456 35.971 1.00 51.28 181 GLU A O 1
ATOM 1412 N N . ILE A 1 182 ? -6.210 -32.146 37.861 1.00 49.44 182 ILE A N 1
ATOM 1413 C CA . ILE A 1 182 ? -7.447 -31.733 37.199 1.00 49.44 182 ILE A CA 1
ATOM 1414 C C . ILE A 1 182 ? -7.293 -30.244 36.889 1.00 49.44 182 ILE A C 1
ATOM 1416 O O . ILE A 1 182 ? -7.389 -29.403 37.785 1.00 49.44 182 ILE A O 1
ATOM 1420 N N . GLU A 1 183 ? -7.009 -29.918 35.628 1.00 51.44 183 GLU A N 1
ATOM 1421 C CA . GLU A 1 183 ? -7.138 -28.551 35.132 1.00 51.44 183 GLU A CA 1
ATOM 1422 C C . GLU A 1 183 ? -8.606 -28.125 35.238 1.00 51.44 183 GLU A C 1
ATOM 1424 O O . GLU A 1 183 ? -9.504 -28.691 34.617 1.00 51.44 183 GLU A O 1
ATOM 1429 N N . ASP A 1 184 ? -8.833 -27.126 36.083 1.00 49.12 184 ASP A N 1
ATOM 1430 C CA . ASP A 1 184 ? -10.123 -26.518 36.368 1.00 49.12 184 ASP A CA 1
ATOM 1431 C C . ASP A 1 184 ? -10.669 -25.880 35.077 1.00 49.12 184 ASP A C 1
ATOM 1433 O O . ASP A 1 184 ? -10.234 -24.802 34.654 1.00 49.12 184 ASP A O 1
ATOM 1437 N N . GLN A 1 185 ? -11.582 -26.578 34.395 1.00 51.47 185 GLN A N 1
ATOM 1438 C CA . GLN A 1 185 ? -12.212 -26.127 33.157 1.00 51.47 185 GLN A CA 1
ATOM 1439 C C . GLN A 1 185 ? -13.126 -24.932 33.474 1.00 51.47 185 GLN A C 1
ATOM 1441 O O . GLN A 1 185 ? -14.330 -25.066 33.693 1.00 51.47 185 GLN A O 1
ATOM 1446 N N . ARG A 1 186 ? -12.543 -23.732 33.541 1.00 49.78 186 ARG A N 1
ATOM 1447 C CA . ARG A 1 186 ? -13.281 -22.487 33.767 1.00 49.78 186 ARG A CA 1
ATOM 1448 C C . ARG A 1 186 ? -14.217 -22.239 32.590 1.00 49.78 186 ARG A C 1
ATOM 1450 O O . ARG A 1 186 ? -13.795 -21.767 31.538 1.00 49.78 186 ARG A O 1
ATOM 1457 N N . VAL A 1 187 ? -15.500 -22.529 32.781 1.00 50.28 187 VAL A N 1
ATOM 1458 C CA . VAL A 1 187 ? -16.571 -22.036 31.913 1.00 50.28 187 VAL A CA 1
ATOM 1459 C C . VAL A 1 187 ? -16.573 -20.511 32.034 1.00 50.28 187 VAL A C 1
ATOM 1461 O O . VAL A 1 187 ? -16.997 -19.958 33.048 1.00 50.28 187 VAL A O 1
ATOM 1464 N N . ILE A 1 188 ? -16.037 -19.822 31.025 1.00 53.97 188 ILE A N 1
ATOM 1465 C CA . ILE A 1 188 ? -16.070 -18.360 30.946 1.00 53.97 188 ILE A CA 1
ATOM 1466 C C . ILE A 1 188 ? -17.509 -17.968 30.599 1.00 53.97 188 ILE A C 1
ATOM 1468 O O . ILE A 1 188 ? -17.915 -17.986 29.440 1.00 53.97 188 ILE A O 1
ATOM 1472 N N . LEU A 1 189 ? -18.307 -17.669 31.622 1.00 44.72 189 LEU A N 1
ATOM 1473 C CA . LEU A 1 189 ? -19.602 -17.023 31.438 1.00 44.72 189 LEU A CA 1
ATOM 1474 C C . LEU A 1 189 ? -19.367 -15.558 31.036 1.00 44.72 189 LEU A C 1
ATOM 1476 O O . LEU A 1 189 ? -18.481 -14.916 31.609 1.00 44.72 189 LEU A O 1
ATOM 1480 N N . PRO A 1 190 ? -20.142 -15.001 30.088 1.00 45.78 190 PRO A N 1
ATOM 1481 C CA . PRO A 1 190 ? -20.021 -13.597 29.725 1.00 45.78 190 PRO A CA 1
ATOM 1482 C C . PRO A 1 190 ? -20.265 -12.727 30.962 1.00 45.78 190 PRO A C 1
ATOM 1484 O O . PRO A 1 190 ? -21.312 -12.813 31.608 1.00 45.78 190 PRO A O 1
ATOM 1487 N N . VAL A 1 191 ? -19.286 -11.888 31.305 1.00 52.88 191 VAL A N 1
ATOM 1488 C CA . VAL A 1 191 ? -19.413 -10.918 32.396 1.00 52.88 191 VAL A CA 1
ATOM 1489 C C . VAL A 1 191 ? -20.370 -9.823 31.935 1.00 52.88 191 VAL A C 1
ATOM 1491 O O . VAL A 1 191 ? -20.004 -8.916 31.192 1.00 52.88 191 VAL A O 1
ATOM 1494 N N . VAL A 1 192 ? -21.627 -9.924 32.362 1.00 49.59 192 VAL A N 1
ATOM 1495 C CA . VAL A 1 192 ? -22.633 -8.884 32.146 1.00 49.59 192 VAL A CA 1
ATOM 1496 C C . VAL A 1 192 ? -22.562 -7.899 33.309 1.00 49.59 192 VAL A C 1
ATOM 1498 O O . VAL A 1 192 ? -22.960 -8.205 34.433 1.00 49.59 192 VAL A O 1
ATOM 1501 N N . THR A 1 193 ? -22.063 -6.692 33.047 1.00 52.03 193 THR A N 1
ATOM 1502 C CA . THR A 1 193 ? -22.081 -5.598 34.025 1.00 52.03 193 THR A CA 1
ATOM 1503 C C . THR A 1 193 ? -23.491 -5.011 34.100 1.00 52.03 193 THR A C 1
ATOM 1505 O O . THR A 1 193 ? -23.885 -4.195 33.268 1.00 52.03 193 THR A O 1
ATOM 1508 N N . LEU A 1 194 ? -24.271 -5.435 35.096 1.00 50.94 194 LEU A N 1
ATOM 1509 C CA . LEU A 1 194 ? -25.606 -4.898 35.361 1.00 50.94 194 LEU A CA 1
ATOM 1510 C C . LEU A 1 194 ? -25.503 -3.590 36.160 1.00 50.94 194 LEU A C 1
ATOM 1512 O O . LEU A 1 194 ? -25.187 -3.590 37.350 1.00 50.94 194 LEU A O 1
ATOM 1516 N N . LEU A 1 195 ? -25.796 -2.465 35.507 1.00 45.94 195 LEU A N 1
ATOM 1517 C CA . LEU A 1 195 ? -25.984 -1.171 36.162 1.00 45.94 195 LEU A CA 1
ATOM 1518 C C . LEU A 1 195 ? -27.399 -1.105 36.746 1.00 45.94 195 LEU A C 1
ATOM 1520 O O . LEU A 1 195 ? -28.357 -0.737 36.069 1.00 45.94 195 LEU A O 1
ATOM 1524 N N . TRP A 1 196 ? -27.533 -1.473 38.017 1.00 48.03 196 TRP A N 1
ATOM 1525 C CA . TRP A 1 196 ? -28.784 -1.312 38.753 1.00 48.03 196 TRP A CA 1
ATOM 1526 C C . TRP A 1 196 ? -29.050 0.170 39.033 1.00 48.03 196 TRP A C 1
ATOM 1528 O O . TRP A 1 196 ? -28.364 0.792 39.844 1.00 48.03 196 TRP A O 1
ATOM 1538 N N . GLN A 1 197 ? -30.063 0.736 38.378 1.00 50.94 197 GLN A N 1
ATOM 1539 C CA . GLN A 1 197 ? -30.602 2.053 38.714 1.00 50.94 197 GLN A CA 1
ATOM 1540 C C . GLN A 1 197 ? -31.900 1.890 39.506 1.00 50.94 197 GLN A C 1
ATOM 1542 O O . GLN A 1 197 ? -32.790 1.136 39.116 1.00 50.94 197 GLN A O 1
ATOM 1547 N N . LEU A 1 198 ? -31.999 2.589 40.639 1.00 48.66 198 LEU A N 1
ATOM 1548 C CA . LEU A 1 198 ? -33.181 2.546 41.495 1.00 48.66 198 LEU A CA 1
ATOM 1549 C C . LEU A 1 198 ? -34.377 3.187 40.755 1.00 48.66 198 LEU A C 1
ATOM 1551 O O . LEU A 1 198 ? -34.222 4.294 40.226 1.00 48.66 198 LEU A O 1
ATOM 1555 N N . PRO A 1 199 ? -35.566 2.554 40.718 1.00 50.47 199 PRO A N 1
ATOM 1556 C CA . PRO A 1 199 ? -36.747 3.162 40.119 1.00 50.47 199 PRO A CA 1
ATOM 1557 C C . PRO A 1 199 ? -37.048 4.504 40.792 1.00 50.47 199 PRO A C 1
ATOM 1559 O O . PRO A 1 199 ? -37.137 4.587 42.018 1.00 50.47 199 PRO A O 1
ATOM 1562 N N . HIS A 1 200 ? -37.200 5.562 39.993 1.00 49.72 200 HIS A N 1
ATOM 1563 C CA . HIS A 1 200 ? -37.575 6.876 40.504 1.00 49.72 200 HIS A CA 1
ATOM 1564 C C . HIS A 1 200 ? -38.974 6.783 41.119 1.00 49.72 200 HIS A C 1
ATOM 1566 O O . HIS A 1 200 ? -39.981 6.708 40.411 1.00 49.72 200 HIS A O 1
ATOM 1572 N N . VAL A 1 201 ? -39.031 6.785 42.451 1.00 48.84 201 VAL A N 1
ATOM 1573 C CA . VAL A 1 201 ? -40.282 6.856 43.202 1.00 48.84 201 VAL A CA 1
ATOM 1574 C C . VAL A 1 201 ? -40.929 8.199 42.874 1.00 48.84 201 VAL A C 1
ATOM 1576 O O . VAL A 1 201 ? -40.400 9.259 43.212 1.00 48.84 201 VAL A O 1
ATOM 1579 N N . ARG A 1 202 ? -42.064 8.172 42.167 1.00 45.38 202 ARG A N 1
ATOM 1580 C CA . ARG A 1 202 ? -42.861 9.380 41.931 1.00 45.38 202 ARG A CA 1
ATOM 1581 C C . ARG A 1 202 ? -43.351 9.896 43.289 1.00 45.38 202 ARG A C 1
ATOM 1583 O O . ARG A 1 202 ? -43.898 9.100 44.052 1.00 45.38 202 ARG A O 1
ATOM 1590 N N . PRO A 1 203 ? -43.201 11.193 43.608 1.00 41.34 203 PRO A N 1
ATOM 1591 C CA . PRO A 1 203 ? -43.724 11.732 44.853 1.00 41.34 203 PRO A CA 1
ATOM 1592 C C . PRO A 1 203 ? -45.251 11.621 44.842 1.00 41.34 203 PRO A C 1
ATOM 1594 O O . PRO A 1 203 ? -45.936 12.250 44.030 1.00 41.34 203 PRO A O 1
ATOM 1597 N N . THR A 1 204 ? -45.785 10.793 45.737 1.00 43.47 204 THR A N 1
ATOM 1598 C CA . THR A 1 204 ? -47.215 10.744 46.037 1.00 43.47 204 THR A CA 1
ATOM 1599 C C . THR A 1 204 ? -47.649 12.124 46.514 1.00 43.47 204 THR A C 1
ATOM 1601 O O . THR A 1 204 ? -47.099 12.658 47.477 1.00 43.47 204 THR A O 1
ATOM 1604 N N . HIS A 1 205 ? -48.601 12.718 45.795 1.00 40.28 205 HIS A N 1
ATOM 1605 C CA . HIS A 1 205 ? -49.208 13.997 46.133 1.00 40.28 205 HIS A CA 1
ATOM 1606 C C . HIS A 1 205 ? -49.714 14.010 47.580 1.00 40.28 205 HIS A C 1
ATOM 1608 O O . HIS A 1 205 ? -50.427 13.103 48.006 1.00 40.28 205 HIS A O 1
ATOM 1614 N N . ASN A 1 206 ? -49.375 15.084 48.295 1.00 42.81 206 ASN A N 1
ATOM 1615 C CA . ASN A 1 206 ? -50.001 15.473 49.552 1.00 42.81 206 ASN A CA 1
ATOM 1616 C C . ASN A 1 206 ? -51.524 15.537 49.389 1.00 42.81 206 ASN A C 1
ATOM 1618 O O . ASN A 1 206 ? -52.030 16.341 48.606 1.00 42.81 206 ASN A O 1
ATOM 1622 N N . ILE A 1 207 ? -52.245 14.773 50.205 1.00 44.34 207 ILE A N 1
ATOM 1623 C CA . ILE A 1 207 ? -53.605 15.112 50.612 1.00 44.34 207 ILE A CA 1
ATOM 1624 C C . ILE A 1 207 ? -53.644 14.976 52.127 1.00 44.34 207 ILE A C 1
ATOM 1626 O O . ILE A 1 207 ? -53.645 13.867 52.638 1.00 44.34 207 ILE A O 1
ATOM 1630 N N . HIS A 1 208 ? -53.701 16.103 52.828 1.00 35.53 208 HIS A N 1
ATOM 1631 C CA . HIS A 1 208 ? -54.544 16.222 54.012 1.00 35.53 208 HIS A CA 1
ATOM 1632 C C . HIS A 1 208 ? -54.997 17.678 54.149 1.00 35.53 208 HIS A C 1
ATOM 1634 O O . HIS A 1 208 ? -54.265 18.553 54.602 1.00 35.53 208 HIS A O 1
ATOM 1640 N N . MET A 1 209 ? -56.229 17.913 53.689 1.00 36.38 209 MET A N 1
ATOM 1641 C CA . MET A 1 209 ? -57.132 18.894 54.283 1.00 36.38 209 MET A CA 1
ATOM 1642 C C . MET A 1 209 ? -57.524 18.378 55.670 1.00 36.38 209 MET A C 1
ATOM 1644 O O . MET A 1 209 ? -58.047 17.264 55.763 1.00 36.38 209 MET A O 1
ATOM 1648 N N . LEU A 1 210 ? -57.260 19.174 56.706 1.00 39.03 210 LEU A N 1
ATOM 1649 C CA . LEU A 1 210 ? -58.225 19.741 57.665 1.00 39.03 210 LEU A CA 1
ATOM 1650 C C . LEU A 1 210 ? -57.466 20.392 58.827 1.00 39.03 210 LEU A C 1
ATOM 1652 O O . LEU A 1 210 ? -56.630 19.701 59.447 1.00 39.03 210 LEU A O 1
#

pLDDT: mean 71.82, std 22.03, range [31.2, 98.19]

Foldseek 3Di:
DDDDDDDDDPDDDPPCRVDPVSVVVVVVVVVVVVVVVVVVVVLVVLVVVLLVLLVLLLVLLLLCLDPVNVVCNVVSVVVNVVSVVVLVPSADPNRHSVSNVVSNVVSNVNSVVPSPPPPPPPDDDDDDDDDDDDDPPDDDDDDDDDDDDDDDDDDDDDDDDDPPPPDPPDDDDDDDDDDDDDDDPDPPDPDDDDDDDDPPDDDDDDDDDD